Protein AF-0000000086466021 (afdb_homodimer)

Organism: Nannospalax galili (NCBI:txid1026970)

InterPro domains:
  IPR001060 FCH domain [PF00611] (12-85)
  IPR001060 FCH domain [SM00055] (1-93)
  IPR027267 AH/BAR domain superfamily [G3DSA:1.20.1270.60] (1-94)
  IPR027267 AH/BAR domain superfamily [SSF103657] (1-94)
  IPR031160 F-BAR domain [PS51741] (1-94)

Radius of gyration: 27.29 Å; Cα contacts (8 Å, |Δi|>4): 137; chains: 2; bounding box: 25×100×58 Å

Structure (mmCIF, N/CA/C/O backbone):
data_AF-0000000086466021-model_v1
#
loop_
_entity.id
_entity.type
_entity.pdbx_description
1 polymer 'F-BAR domain-containing protein'
#
loop_
_atom_site.group_PDB
_atom_site.id
_atom_site.type_symbol
_atom_site.label_atom_id
_atom_site.label_alt_id
_atom_site.label_comp_id
_atom_site.label_asym_id
_atom_site.label_entity_id
_atom_site.label_seq_id
_atom_site.pdbx_PDB_ins_code
_atom_site.Cartn_x
_atom_site.Cartn_y
_atom_site.Cartn_z
_atom_site.occupancy
_atom_site.B_iso_or_equiv
_atom_site.auth_seq_id
_atom_site.auth_comp_id
_atom_site.auth_asym_id
_atom_site.auth_atom_id
_atom_site.pdbx_PDB_model_num
ATOM 1 N N . MET A 1 1 ? 0.838 -55.344 -12.32 1 45.78 1 MET A N 1
ATOM 2 C CA . MET A 1 1 ? 1.487 -54.469 -13.305 1 45.78 1 MET A CA 1
ATOM 3 C C . MET A 1 1 ? 1.689 -53.062 -12.742 1 45.78 1 MET A C 1
ATOM 5 O O . MET A 1 1 ? 0.72 -52.375 -12.438 1 45.78 1 MET A O 1
ATOM 9 N N . GLY A 1 2 ? 2.611 -52.719 -11.93 1 52.75 2 GLY A N 1
ATOM 10 C CA . GLY A 1 2 ? 2.738 -51.719 -10.891 1 52.75 2 GLY A CA 1
ATOM 11 C C . GLY A 1 2 ? 2.748 -50.281 -11.422 1 52.75 2 GLY A C 1
ATOM 12 O O . GLY A 1 2 ? 2.887 -50.094 -12.625 1 52.75 2 GLY A O 1
ATOM 13 N N . PHE A 1 3 ? 2.297 -49.344 -10.641 1 58.34 3 PHE A N 1
ATOM 14 C CA . PHE A 1 3 ? 2.275 -47.906 -10.805 1 58.34 3 PHE A CA 1
ATOM 15 C C . PHE A 1 3 ? 3.455 -47.438 -11.648 1 58.34 3 PHE A C 1
ATOM 17 O O . PHE A 1 3 ? 3.312 -46.531 -12.477 1 58.34 3 PHE A O 1
ATOM 24 N N . SER A 1 4 ? 4.508 -48.188 -11.438 1 64.75 4 SER A N 1
ATOM 25 C CA . SER A 1 4 ? 5.746 -47.812 -12.125 1 64.75 4 SER A CA 1
ATOM 26 C C . SER A 1 4 ? 5.652 -48.094 -13.617 1 64.75 4 SER A C 1
ATOM 28 O O . SER A 1 4 ? 6.219 -47.375 -14.438 1 64.75 4 SER A O 1
ATOM 30 N N . SER A 1 5 ? 4.922 -49.062 -13.859 1 66.62 5 SER A N 1
ATOM 31 C CA . SER A 1 5 ? 4.84 -49.438 -15.266 1 66.62 5 SER A CA 1
ATOM 32 C C . SER A 1 5 ? 4.031 -48.438 -16.062 1 66.62 5 SER A C 1
ATOM 34 O O . SER A 1 5 ? 4.375 -48.094 -17.203 1 66.62 5 SER A O 1
ATOM 36 N N . GLU A 1 6 ? 3.027 -48 -15.5 1 65.06 6 GLU A N 1
ATOM 37 C CA . GLU A 1 6 ? 2.174 -47.031 -16.172 1 65.06 6 GLU A CA 1
ATOM 38 C C . GLU A 1 6 ? 2.9 -45.688 -16.375 1 65.06 6 GLU A C 1
ATOM 40 O O . GLU A 1 6 ? 2.719 -45.031 -17.406 1 65.06 6 GLU A O 1
ATOM 45 N N . LEU A 1 7 ? 3.803 -45.438 -15.375 1 64.81 7 LEU A N 1
ATOM 46 C CA . LEU A 1 7 ? 4.582 -44.188 -15.469 1 64.81 7 LEU A CA 1
ATOM 47 C C . LEU A 1 7 ? 5.719 -44.344 -16.469 1 64.81 7 LEU A C 1
ATOM 49 O O . LEU A 1 7 ? 6.168 -43.344 -17.062 1 64.81 7 LEU A O 1
ATOM 53 N N . CYS A 1 8 ? 6 -45.562 -16.625 1 71.12 8 CYS A N 1
ATOM 54 C CA . CYS A 1 8 ? 7.09 -45.844 -17.547 1 71.12 8 CYS A CA 1
ATOM 55 C C . CYS A 1 8 ? 6.57 -46.031 -18.969 1 71.12 8 CYS A C 1
ATOM 57 O O . CYS A 1 8 ? 7.352 -46.125 -19.906 1 71.12 8 CYS A O 1
ATOM 59 N N . SER A 1 9 ? 5.242 -46.125 -18.953 1 75.75 9 SER A N 1
ATOM 60 C CA . SER A 1 9 ? 4.641 -46.219 -20.281 1 75.75 9 SER A CA 1
ATOM 61 C C . SER A 1 9 ? 4.715 -44.875 -21.016 1 75.75 9 SER A C 1
ATOM 63 O O . SER A 1 9 ? 4.836 -43.844 -20.406 1 75.75 9 SER A O 1
ATOM 65 N N . PRO A 1 10 ? 4.758 -44.969 -22.391 1 78.94 10 PRO A N 1
ATOM 66 C CA . PRO A 1 10 ? 4.754 -43.75 -23.188 1 78.94 10 PRO A CA 1
ATOM 67 C C . PRO A 1 10 ? 3.65 -42.781 -22.781 1 78.94 10 PRO A C 1
ATOM 69 O O . PRO A 1 10 ? 3.857 -41.562 -22.781 1 78.94 10 PRO A O 1
ATOM 72 N N . ARG A 1 11 ? 2.572 -43.375 -22.375 1 75.62 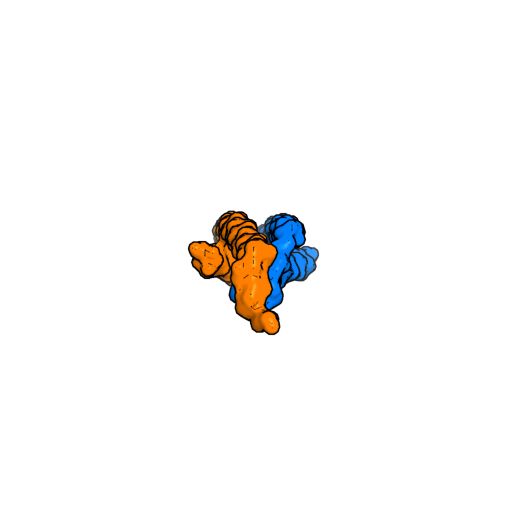11 ARG A N 1
ATOM 73 C CA . ARG A 1 11 ? 1.474 -42.531 -21.938 1 75.62 11 ARG A CA 1
ATOM 74 C C . ARG A 1 11 ? 1.802 -41.844 -20.609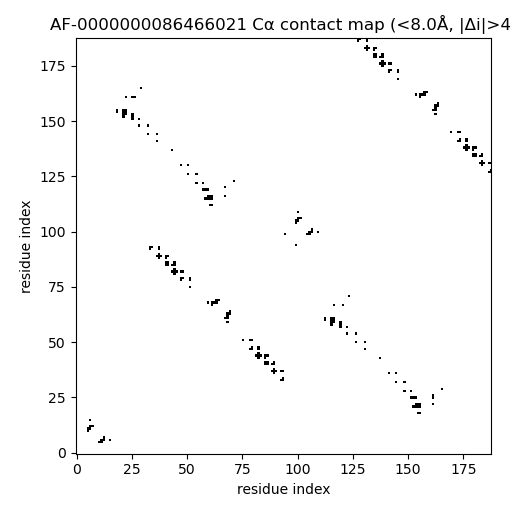 1 75.62 11 ARG A C 1
ATOM 76 O O . ARG A 1 11 ? 1.497 -40.688 -20.406 1 75.62 11 ARG A O 1
ATOM 83 N N . GLY A 1 12 ? 2.422 -42.594 -19.75 1 78.31 12 GLY A N 1
ATOM 84 C CA . GLY A 1 12 ? 2.855 -42.094 -18.469 1 78.31 12 GLY A CA 1
ATOM 85 C C . GLY A 1 12 ? 3.914 -41 -18.578 1 78.31 12 GLY A C 1
ATOM 86 O O . GLY A 1 12 ? 3.838 -40 -17.891 1 78.31 12 GLY A O 1
ATOM 87 N N . HIS A 1 13 ? 4.848 -41.344 -19.5 1 82.81 13 HIS A N 1
ATOM 88 C CA . HIS A 1 13 ? 5.883 -40.344 -19.781 1 82.81 13 HIS A CA 1
ATOM 89 C C . HIS A 1 13 ? 5.281 -39.062 -20.297 1 82.81 13 HIS A C 1
ATOM 91 O O . HIS A 1 13 ? 5.691 -37.969 -19.891 1 82.81 13 HIS A O 1
ATOM 97 N N . GLY A 1 14 ? 4.332 -39.188 -21.125 1 83.69 14 GLY A N 1
ATOM 98 C CA . GLY A 1 14 ? 3.648 -38.031 -21.656 1 83.69 14 GLY A CA 1
ATOM 99 C C . GLY A 1 14 ? 2.916 -37.219 -20.594 1 83.69 14 GLY A C 1
ATOM 100 O O . GLY A 1 14 ? 2.963 -36 -20.578 1 83.69 14 GLY A O 1
ATOM 101 N N . ALA A 1 15 ? 2.312 -38 -19.812 1 82.81 15 ALA A N 1
ATOM 102 C CA . ALA A 1 15 ? 1.566 -37.375 -18.734 1 82.81 15 ALA A CA 1
ATOM 103 C C . ALA A 1 15 ? 2.498 -36.594 -17.797 1 82.81 15 ALA A C 1
ATOM 105 O O . ALA A 1 15 ? 2.174 -35.469 -17.375 1 82.81 15 ALA A O 1
ATOM 106 N N . VAL A 1 16 ? 3.641 -37.156 -17.406 1 82.5 16 VAL A N 1
ATOM 107 C CA . VAL A 1 16 ? 4.629 -36.5 -16.547 1 82.5 16 VAL A CA 1
ATOM 108 C C . VAL A 1 16 ? 5.199 -35.281 -17.234 1 82.5 16 VAL A C 1
ATOM 110 O O . VAL A 1 16 ? 5.387 -34.219 -16.594 1 82.5 16 VAL A O 1
ATOM 113 N N . GLN A 1 17 ? 5.395 -35.406 -18.5 1 85.75 17 GLN A N 1
ATOM 114 C CA . GLN A 1 17 ? 5.918 -34.281 -19.281 1 85.75 17 GLN A CA 1
ATOM 115 C C . GLN A 1 17 ? 4.926 -33.125 -19.297 1 85.75 17 GLN A C 1
ATOM 117 O O . GLN A 1 17 ? 5.324 -31.953 -19.172 1 85.75 17 GLN A O 1
ATOM 122 N N . GLN A 1 18 ? 3.689 -33.406 -19.469 1 83.5 18 GLN A N 1
ATOM 123 C CA . GLN A 1 18 ? 2.648 -32.406 -19.484 1 83.5 18 GLN A CA 1
ATOM 124 C C . GLN A 1 18 ? 2.559 -31.688 -18.125 1 83.5 18 GLN A C 1
ATOM 126 O O . GLN A 1 18 ? 2.363 -30.469 -18.078 1 83.5 18 GLN A O 1
ATOM 131 N N . MET A 1 19 ? 2.781 -32.406 -17.094 1 79.19 19 MET A N 1
ATOM 132 C CA . MET A 1 19 ? 2.775 -31.859 -15.75 1 79.19 19 MET A CA 1
ATOM 133 C C . MET A 1 19 ? 3.955 -30.906 -15.547 1 79.19 19 MET A C 1
ATOM 135 O O . MET A 1 19 ? 3.799 -29.828 -14.977 1 79.19 19 MET A O 1
ATOM 139 N N . GLN A 1 20 ? 5.016 -31.359 -16 1 83.44 20 GLN A N 1
ATOM 140 C CA . GLN A 1 20 ? 6.219 -30.531 -15.875 1 83.44 20 GLN A CA 1
ATOM 141 C C . GLN A 1 20 ? 6.09 -29.234 -16.672 1 83.44 20 GLN A C 1
ATOM 143 O O . GLN A 1 20 ? 6.504 -28.172 -16.188 1 83.44 20 GLN A O 1
ATOM 148 N N . GLU A 1 21 ? 5.504 -29.344 -17.812 1 83.94 21 GLU A N 1
ATOM 149 C CA . GLU A 1 21 ? 5.309 -28.172 -18.672 1 83.94 21 GLU A CA 1
ATOM 150 C C . GLU A 1 21 ? 4.34 -27.172 -18.031 1 83.94 21 GLU A C 1
ATOM 152 O O . GLU A 1 21 ? 4.559 -25.969 -18.094 1 83.94 21 GLU A O 1
ATOM 157 N N . ALA A 1 22 ? 3.357 -27.719 -17.531 1 81.25 22 ALA A N 1
ATOM 158 C CA . ALA A 1 22 ? 2.375 -26.875 -16.859 1 81.25 22 ALA A CA 1
ATOM 159 C C . ALA A 1 22 ? 3.006 -26.141 -15.68 1 81.25 22 ALA A C 1
ATOM 161 O O . ALA A 1 22 ? 2.719 -24.969 -15.445 1 81.25 22 ALA A O 1
ATOM 162 N N . GLU A 1 23 ? 3.885 -26.766 -14.922 1 83.88 23 GLU A N 1
ATOM 163 C CA . GLU A 1 23 ? 4.582 -26.172 -13.789 1 83.88 23 GLU A CA 1
ATOM 164 C C . GLU A 1 23 ? 5.516 -25.047 -14.242 1 83.88 23 GLU A C 1
ATOM 166 O O . GLU A 1 23 ? 5.586 -24 -13.602 1 83.88 23 GLU A O 1
ATOM 171 N N . LEU A 1 24 ? 6.129 -25.312 -15.32 1 84.44 24 LEU A N 1
ATOM 172 C CA . LEU A 1 24 ? 7.027 -24.312 -15.867 1 84.44 24 LEU A CA 1
ATOM 173 C C . LEU A 1 24 ? 6.25 -23.078 -16.328 1 84.44 24 LEU A C 1
ATOM 175 O O . LEU A 1 24 ? 6.691 -21.953 -16.125 1 84.44 24 LEU A O 1
ATOM 179 N N . ARG A 1 25 ? 5.137 -23.375 -16.969 1 85 25 ARG A N 1
ATOM 180 C CA . ARG A 1 25 ? 4.301 -22.266 -17.406 1 85 25 ARG A CA 1
ATOM 181 C C . ARG A 1 25 ? 3.838 -21.422 -16.219 1 85 25 ARG A C 1
ATOM 183 O O . ARG A 1 25 ? 3.828 -20.203 -16.281 1 85 25 ARG A O 1
ATOM 190 N N . LEU A 1 26 ? 3.488 -22.016 -15.125 1 83.5 26 LEU A N 1
ATOM 191 C CA . LEU A 1 26 ? 3.072 -21.312 -13.906 1 83.5 26 LEU A CA 1
ATOM 192 C C . LEU A 1 26 ? 4.215 -20.484 -13.336 1 83.5 26 LEU A C 1
ATOM 194 O O . LEU A 1 26 ? 4.012 -19.328 -12.961 1 83.5 26 LEU A O 1
ATOM 198 N N . LEU A 1 27 ? 5.387 -21.078 -13.32 1 86.62 27 LEU A N 1
ATOM 199 C CA . LEU A 1 27 ? 6.547 -20.406 -12.758 1 86.62 27 LEU A CA 1
ATOM 200 C C . LEU A 1 27 ? 6.891 -19.156 -13.578 1 86.62 27 LEU A C 1
ATOM 202 O O . LEU A 1 27 ? 7.227 -18.109 -13.008 1 86.62 2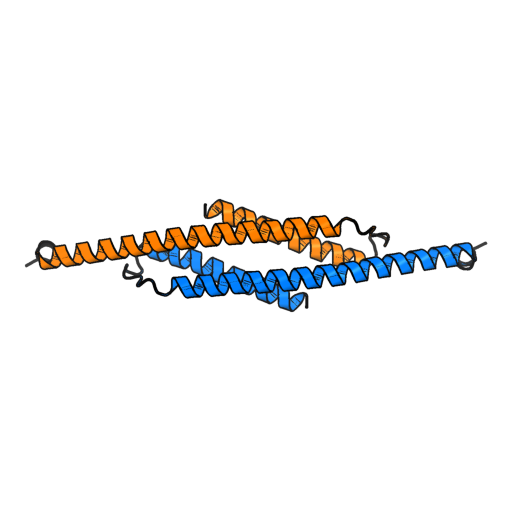7 LEU A O 1
ATOM 206 N N . GLU A 1 28 ? 6.73 -19.281 -14.805 1 89.12 28 GLU A N 1
ATOM 207 C CA . GLU A 1 28 ? 7.004 -18.141 -15.672 1 89.12 28 GLU A CA 1
ATOM 208 C C . GLU A 1 28 ? 5.98 -17.031 -15.453 1 89.12 28 GLU A C 1
ATOM 210 O O . GLU A 1 28 ? 6.336 -15.852 -15.422 1 89.12 28 GLU A O 1
ATOM 215 N N . GLY A 1 29 ? 4.777 -17.469 -15.445 1 88.38 29 GLY A N 1
ATOM 216 C CA . GLY A 1 29 ? 3.736 -16.5 -15.133 1 88.38 29 GLY A CA 1
ATOM 217 C C . GLY A 1 29 ? 3.93 -15.82 -13.789 1 88.38 29 GLY A C 1
ATOM 218 O O . GLY A 1 29 ? 3.742 -14.609 -13.664 1 88.38 29 GLY A O 1
ATOM 219 N N . MET A 1 30 ? 4.312 -16.547 -12.812 1 89 30 MET A N 1
ATOM 220 C CA . MET A 1 30 ? 4.582 -16.031 -11.477 1 89 30 MET A CA 1
ATOM 221 C C . MET A 1 30 ? 5.711 -15 -11.508 1 89 30 MET A C 1
ATOM 223 O O . MET A 1 30 ? 5.629 -13.953 -10.859 1 89 30 MET A O 1
ATOM 227 N N . ARG A 1 31 ? 6.707 -15.367 -12.25 1 90.44 31 ARG A N 1
ATOM 228 C CA . ARG A 1 31 ? 7.844 -14.461 -12.344 1 90.44 31 ARG A CA 1
ATOM 229 C C . ARG A 1 31 ? 7.426 -13.117 -12.93 1 90.44 31 ARG A C 1
ATOM 231 O O . ARG A 1 31 ? 7.809 -12.062 -12.414 1 90.44 31 ARG A O 1
ATOM 238 N N . LYS A 1 32 ? 6.68 -13.133 -13.977 1 92.06 32 LYS A N 1
ATOM 239 C CA . LYS A 1 32 ? 6.195 -11.906 -14.609 1 92.06 32 LYS A CA 1
ATOM 240 C C . LYS A 1 32 ? 5.316 -11.102 -13.648 1 92.06 32 LYS A C 1
ATOM 242 O O . LYS A 1 32 ? 5.457 -9.883 -13.555 1 92.06 32 LYS A O 1
ATOM 247 N N . TRP A 1 33 ? 4.5 -11.797 -13.062 1 93.12 33 TRP A N 1
ATOM 248 C CA . TRP A 1 33 ? 3.574 -11.188 -12.109 1 93.12 33 TRP A CA 1
ATOM 249 C C . TRP A 1 33 ? 4.332 -10.508 -10.969 1 93.12 33 TRP A C 1
ATOM 251 O O . TRP A 1 33 ? 4.023 -9.375 -10.602 1 93.12 33 TRP A O 1
ATOM 261 N N . MET A 1 34 ? 5.309 -11.164 -10.453 1 92.38 34 MET A N 1
ATOM 262 C CA . MET A 1 34 ? 6.098 -10.633 -9.344 1 92.38 34 MET A CA 1
ATOM 263 C C . MET A 1 34 ? 6.871 -9.391 -9.773 1 92.38 34 MET A C 1
ATOM 265 O O . MET A 1 34 ? 6.953 -8.422 -9.016 1 92.38 34 MET A O 1
ATOM 269 N N . THR A 1 35 ? 7.375 -9.523 -10.961 1 94.31 35 THR A N 1
ATOM 270 C CA . THR A 1 35 ? 8.109 -8.375 -11.461 1 94.31 35 THR A CA 1
ATOM 271 C C . THR A 1 35 ? 7.203 -7.148 -11.555 1 94.31 35 THR A C 1
ATOM 273 O O . THR A 1 35 ? 7.59 -6.055 -11.141 1 94.31 35 THR A O 1
ATOM 276 N N . GLN A 1 36 ? 6.031 -7.348 -12.062 1 94.25 36 GLN A N 1
ATOM 277 C CA . GLN A 1 36 ? 5.066 -6.262 -12.188 1 94.25 36 GLN A CA 1
ATOM 278 C C . GLN A 1 36 ? 4.648 -5.738 -10.812 1 94.25 36 GLN A C 1
ATOM 280 O O . GLN A 1 36 ? 4.52 -4.531 -10.617 1 94.25 36 GLN A O 1
ATOM 285 N N . ARG A 1 37 ? 4.473 -6.637 -9.953 1 94.38 37 ARG A N 1
ATOM 286 C CA . ARG A 1 37 ? 4.086 -6.273 -8.594 1 94.38 37 ARG A CA 1
ATOM 287 C C . ARG A 1 37 ? 5.184 -5.457 -7.91 1 94.38 37 ARG A C 1
ATOM 289 O O . ARG A 1 37 ? 4.902 -4.43 -7.289 1 94.38 37 ARG A O 1
ATOM 296 N N . VAL A 1 38 ? 6.434 -5.887 -8.07 1 95.19 38 VAL A N 1
ATOM 297 C CA . VAL A 1 38 ? 7.57 -5.195 -7.473 1 95.19 38 VAL A CA 1
ATOM 298 C C . VAL A 1 38 ? 7.684 -3.787 -8.055 1 95.19 38 VAL A C 1
ATOM 300 O O . VAL A 1 38 ? 7.883 -2.818 -7.32 1 95.19 38 VAL A O 1
ATOM 303 N N . LYS A 1 39 ? 7.516 -3.729 -9.281 1 95.81 39 LYS A N 1
ATOM 304 C CA . LYS A 1 39 ? 7.578 -2.432 -9.953 1 95.81 39 LYS A CA 1
ATOM 305 C C . LYS A 1 39 ? 6.488 -1.496 -9.438 1 95.81 39 LYS A C 1
ATOM 307 O O . LYS A 1 39 ? 6.758 -0.338 -9.109 1 95.81 39 LYS A O 1
ATOM 312 N N . SER A 1 40 ? 5.289 -1.962 -9.398 1 95.81 40 SER A N 1
ATOM 313 C CA . SER A 1 40 ? 4.148 -1.18 -8.93 1 95.81 40 SER A CA 1
ATOM 314 C C . SER A 1 40 ? 4.344 -0.728 -7.484 1 95.81 40 SER A C 1
ATOM 316 O O . SER A 1 40 ? 4.062 0.424 -7.145 1 95.81 40 SER A O 1
ATOM 318 N N . ASP A 1 41 ? 4.824 -1.572 -6.617 1 95.56 41 ASP A N 1
ATOM 319 C CA . ASP A 1 41 ? 5.105 -1.243 -5.223 1 95.56 41 ASP A CA 1
ATOM 320 C C . ASP A 1 41 ? 6.141 -0.124 -5.121 1 95.56 41 ASP A C 1
ATOM 322 O O . ASP A 1 41 ? 5.973 0.809 -4.332 1 95.56 41 ASP A O 1
ATOM 326 N N . ARG A 1 42 ? 7.148 -0.238 -5.91 1 94.81 42 ARG A N 1
ATOM 327 C CA . ARG A 1 42 ? 8.211 0.763 -5.883 1 94.81 42 ARG A CA 1
ATOM 328 C C . ARG A 1 42 ? 7.699 2.119 -6.355 1 94.81 42 ARG A C 1
ATOM 330 O O . ARG A 1 42 ? 8.016 3.15 -5.762 1 94.81 42 ARG A O 1
ATOM 337 N N . GLU A 1 43 ? 6.984 2.107 -7.41 1 95.62 43 GLU A N 1
ATOM 338 C CA . GLU A 1 43 ? 6.422 3.344 -7.941 1 95.62 43 GLU A CA 1
ATOM 339 C C . GLU A 1 43 ? 5.496 4.008 -6.926 1 95.62 43 GLU A C 1
ATOM 341 O O . GLU A 1 43 ? 5.582 5.219 -6.699 1 95.62 43 GLU A O 1
ATOM 346 N N . TYR A 1 44 ? 4.668 3.227 -6.387 1 97.06 44 TYR A N 1
ATOM 347 C CA . TYR A 1 44 ? 3.738 3.781 -5.41 1 97.06 44 TYR A CA 1
ATOM 348 C C . TYR A 1 44 ? 4.477 4.258 -4.164 1 97.06 44 TYR A C 1
ATOM 350 O O . TYR A 1 44 ? 4.164 5.316 -3.613 1 97.06 44 TYR A O 1
ATOM 358 N N . ALA A 1 45 ? 5.457 3.494 -3.672 1 95.44 45 ALA A N 1
ATOM 359 C CA . ALA A 1 45 ? 6.27 3.936 -2.541 1 95.44 45 ALA A CA 1
ATOM 360 C C . ALA A 1 45 ? 6.938 5.277 -2.836 1 95.44 45 ALA A C 1
ATOM 362 O O . ALA A 1 45 ? 7.012 6.145 -1.964 1 95.44 45 ALA A O 1
ATOM 363 N N . GLY A 1 46 ? 7.406 5.367 -4.078 1 95.81 46 GLY A N 1
ATOM 364 C CA . GLY A 1 46 ? 7.98 6.633 -4.504 1 95.81 46 GLY A CA 1
ATOM 365 C C . GLY A 1 46 ? 6.996 7.785 -4.441 1 95.81 46 GLY A C 1
ATOM 366 O O . GLY A 1 46 ? 7.344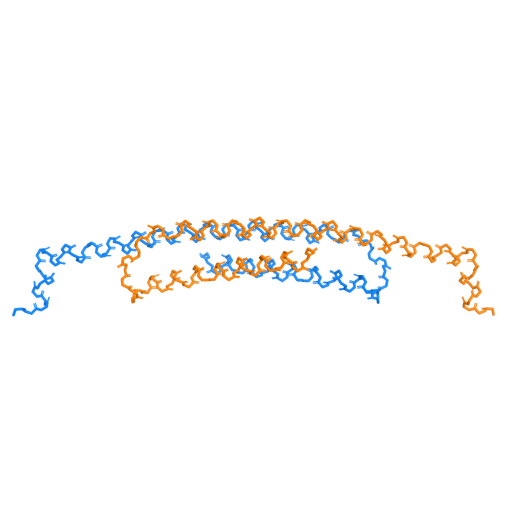 8.883 -4 1 95.81 46 GLY A O 1
ATOM 367 N N . LEU A 1 47 ? 5.812 7.547 -4.914 1 95.94 47 LEU A N 1
ATOM 368 C CA . LEU A 1 47 ? 4.758 8.547 -4.855 1 95.94 47 LEU A CA 1
ATOM 369 C C . LEU A 1 47 ? 4.5 8.984 -3.416 1 95.94 47 LEU A C 1
ATOM 371 O O . LEU A 1 47 ? 4.426 10.18 -3.127 1 95.94 47 LEU A O 1
ATOM 375 N N . LEU A 1 48 ? 4.379 8.039 -2.469 1 95.69 48 LEU A N 1
ATOM 376 C CA . LEU A 1 48 ? 4.145 8.328 -1.059 1 95.69 48 LEU A CA 1
ATOM 377 C C . LEU A 1 48 ? 5.297 9.141 -0.476 1 95.69 48 LEU A C 1
ATOM 379 O O . LEU A 1 48 ? 5.074 10.086 0.29 1 95.69 48 LEU A O 1
ATOM 383 N N . HIS A 1 49 ? 6.461 8.773 -0.902 1 93.62 49 HIS A N 1
ATOM 384 C CA . HIS A 1 49 ? 7.641 9.492 -0.444 1 93.62 49 HIS A CA 1
ATOM 385 C C . HIS A 1 49 ? 7.602 10.953 -0.891 1 93.62 49 HIS A C 1
ATOM 387 O O . HIS A 1 49 ? 7.875 11.852 -0.098 1 93.62 49 HIS A O 1
ATOM 393 N N . HIS A 1 50 ? 7.27 11.164 -2.102 1 93.62 50 HIS A N 1
ATOM 394 C CA . HIS A 1 50 ? 7.141 12.508 -2.635 1 93.62 50 HIS A CA 1
ATOM 395 C C . HIS A 1 50 ? 6.066 13.297 -1.89 1 93.62 50 HIS A C 1
ATOM 397 O O . HIS A 1 50 ? 6.258 14.469 -1.572 1 93.62 50 HIS A O 1
ATOM 403 N N . MET A 1 51 ? 4.93 12.688 -1.636 1 93.12 51 MET A N 1
ATOM 404 C CA . MET A 1 51 ? 3.84 13.328 -0.898 1 93.12 51 MET A CA 1
ATOM 405 C C . MET A 1 51 ? 4.301 13.758 0.489 1 93.12 51 MET A C 1
ATOM 407 O O . MET A 1 51 ? 3.951 14.844 0.954 1 93.12 51 MET A O 1
ATOM 411 N N . LEU A 1 52 ? 5.059 12.914 1.113 1 92.88 52 LEU A N 1
ATOM 412 C CA . LEU A 1 52 ? 5.559 13.211 2.449 1 92.88 52 LEU A CA 1
ATOM 413 C C . LEU A 1 52 ? 6.516 14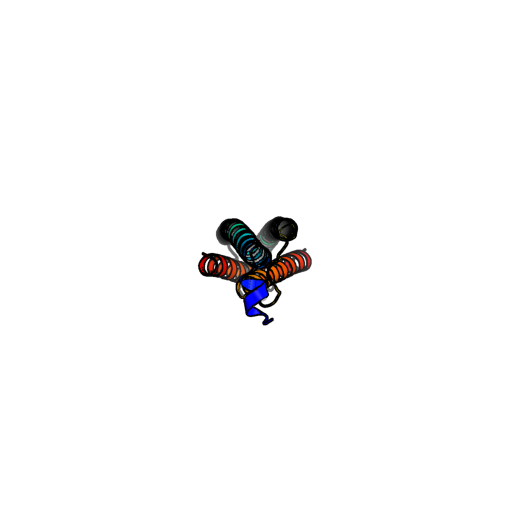.398 2.42 1 92.88 52 LEU A C 1
ATOM 415 O O . LEU A 1 52 ? 6.523 15.219 3.34 1 92.88 52 LEU A O 1
ATOM 419 N N . GLN A 1 53 ? 7.191 14.531 1.338 1 90.69 53 GLN A N 1
ATOM 420 C CA . GLN A 1 53 ? 8.117 15.648 1.184 1 90.69 53 GLN A CA 1
ATOM 421 C C . GLN A 1 53 ? 7.375 16.953 0.961 1 90.69 53 GLN A C 1
ATOM 423 O O . GLN A 1 53 ? 7.793 18 1.455 1 90.69 53 GLN A O 1
ATOM 428 N N . ASP A 1 54 ? 6.359 16.859 0.319 1 83.69 54 ASP A N 1
ATOM 429 C CA . ASP A 1 54 ? 5.543 18.031 0.013 1 83.69 54 ASP A CA 1
ATOM 430 C C . ASP A 1 54 ? 4.809 18.531 1.256 1 83.69 54 ASP A C 1
ATOM 432 O O . ASP A 1 54 ? 4.418 19.703 1.329 1 83.69 54 ASP A O 1
ATOM 436 N N . SER A 1 55 ? 4.559 17.688 2.279 1 80.81 55 SER A N 1
ATOM 437 C CA . SER A 1 55 ? 3.83 18.016 3.498 1 80.81 55 SER A CA 1
ATOM 438 C C . SER A 1 55 ? 4.672 18.891 4.426 1 80.81 55 SER A C 1
ATOM 440 O O . SER A 1 55 ? 4.137 19.562 5.301 1 80.81 55 SER A O 1
ATOM 442 N N . GLY A 1 56 ? 6.02 18.891 4.406 1 70.44 56 GLY A N 1
ATOM 443 C CA . GLY A 1 56 ? 6.93 19.547 5.332 1 70.44 56 GLY A CA 1
ATOM 444 C C . GLY A 1 56 ? 6.961 21.062 5.156 1 70.44 56 GLY A C 1
ATOM 445 O O . GLY A 1 56 ? 7.469 21.781 6.02 1 70.44 56 GLY A O 1
ATOM 446 N N . GLY A 1 57 ? 6.625 21.594 4.066 1 66 57 GLY A N 1
ATOM 447 C CA . GLY A 1 57 ? 6.723 23.031 3.887 1 66 57 GLY A CA 1
ATOM 448 C C . GLY A 1 57 ? 5.648 23.797 4.633 1 66 57 GLY A C 1
ATOM 449 O O . GLY A 1 57 ? 5.688 25.031 4.691 1 66 57 GLY A O 1
ATOM 450 N N . GLN A 1 58 ? 4.707 23.125 5.156 1 58.97 58 GLN A N 1
ATOM 451 C CA . GLN A 1 58 ? 3.654 23.875 5.84 1 58.97 58 GLN A CA 1
ATOM 452 C C . GLN A 1 58 ? 4.012 24.109 7.309 1 58.97 58 GLN A C 1
ATOM 454 O O . GLN A 1 58 ? 4.516 23.203 7.98 1 58.97 58 GLN A O 1
ATOM 459 N N . SER A 1 59 ? 4.5 25.328 7.688 1 57.53 59 SER A N 1
ATOM 460 C CA . SER A 1 59 ? 4.809 25.797 9.031 1 57.53 59 SER A CA 1
ATOM 461 C C . SER A 1 59 ? 3.689 25.438 10.008 1 57.53 59 SER A C 1
ATOM 463 O O . SER A 1 59 ? 2.541 25.844 9.82 1 57.53 59 SER A O 1
ATOM 465 N N . TRP A 1 60 ? 3.762 24.344 10.648 1 59.59 60 TRP A N 1
ATOM 466 C CA . TRP A 1 60 ? 2.783 23.922 11.648 1 59.59 60 TRP A CA 1
ATOM 467 C C . TRP A 1 60 ? 2.852 24.797 12.883 1 59.59 60 TRP A C 1
ATOM 469 O O . TRP A 1 60 ? 3.844 24.781 13.617 1 59.59 60 TRP A O 1
ATOM 479 N N . SER A 1 61 ? 2.75 25.969 12.586 1 59.06 61 SER A N 1
ATOM 480 C CA . SER A 1 61 ? 2.834 26.906 13.711 1 59.06 61 SER A CA 1
ATOM 481 C C . SER A 1 61 ? 1.948 26.453 14.867 1 59.06 61 SER A C 1
ATOM 483 O O . SER A 1 61 ? 1.87 27.141 15.891 1 59.06 61 SER A O 1
ATOM 485 N N . SER A 1 62 ? 0.908 25.656 14.516 1 59.75 62 SER A N 1
ATOM 486 C CA . SER A 1 62 ? 0.065 25.484 15.695 1 59.75 62 SER A CA 1
ATOM 487 C C . SER A 1 62 ? 0.751 24.609 16.75 1 59.75 62 SER A C 1
ATOM 489 O O . SER A 1 62 ? 1.595 23.781 16.406 1 59.75 62 SER A O 1
ATOM 491 N N . GLY A 1 63 ? 0.883 25.125 17.859 1 59.62 63 GLY A N 1
ATOM 492 C CA . GLY A 1 63 ? 1.449 24.422 19 1 59.62 63 GLY A CA 1
ATOM 493 C C . GLY A 1 63 ? 1.173 22.938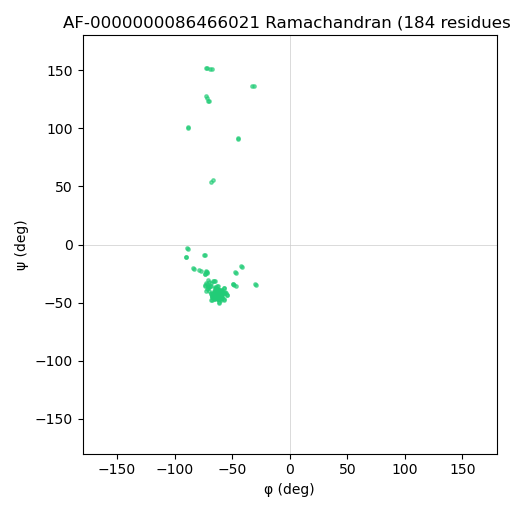 18.984 1 59.62 63 GLY A C 1
ATOM 494 O O . GLY A 1 63 ? 0.214 22.484 18.359 1 59.62 63 GLY A O 1
ATOM 495 N N . PRO A 1 64 ? 2.197 22.188 19.297 1 61.94 64 PRO A N 1
ATOM 496 C CA . PRO A 1 64 ? 2.115 20.734 19.328 1 61.94 64 PRO A CA 1
ATOM 497 C C . PRO A 1 64 ? 0.82 20.219 19.969 1 61.94 64 PRO A C 1
ATOM 499 O O . PRO A 1 64 ? 0.379 19.109 19.672 1 61.94 64 PRO A O 1
ATOM 502 N N . ASP A 1 65 ? 0.267 21.141 20.672 1 69.06 65 ASP A N 1
ATOM 503 C CA . ASP A 1 65 ? -0.899 20.688 21.438 1 69.06 65 ASP A CA 1
ATOM 504 C C . ASP A 1 65 ? -2.176 20.828 20.609 1 69.06 65 ASP A C 1
ATOM 506 O O . ASP A 1 65 ? -3.254 20.422 21.047 1 69.06 65 ASP A O 1
ATOM 510 N N . SER A 1 66 ? -2.025 21.344 19.469 1 78.19 66 SER A N 1
ATOM 511 C CA . SER A 1 66 ? -3.215 21.531 18.641 1 78.19 66 SER A CA 1
ATOM 512 C C . SER A 1 66 ? -3.732 20.203 18.109 1 78.19 66 SER A C 1
ATOM 514 O O . SER A 1 66 ? -2.947 19.344 17.703 1 78.19 66 SER A O 1
ATOM 516 N N . HIS A 1 67 ? -4.984 19.891 18.328 1 82.75 67 HIS A N 1
ATOM 517 C CA . HIS A 1 67 ? -5.625 18.703 17.797 1 82.75 67 HIS A CA 1
ATOM 518 C C . HIS A 1 67 ? -5.328 18.516 16.312 1 82.75 67 HIS A C 1
ATOM 520 O O . HIS A 1 67 ? -5.125 17.391 15.852 1 82.75 67 HIS A O 1
ATOM 526 N N . VAL A 1 68 ? -5.234 19.562 15.602 1 84.31 68 VAL A N 1
ATOM 527 C CA . VAL A 1 68 ? -4.992 19.531 14.164 1 84.31 68 VAL A CA 1
ATOM 528 C C . VAL A 1 68 ? -3.574 19.031 13.883 1 84.31 68 VAL A C 1
ATOM 530 O O . VAL A 1 68 ? -3.365 18.188 13.016 1 84.31 68 VAL A O 1
ATOM 533 N N . SER A 1 69 ? -2.721 19.547 14.703 1 83.31 69 SER A N 1
ATOM 534 C CA . SER A 1 69 ? -1.329 19.141 14.555 1 83.31 69 SER A CA 1
ATOM 535 C C . SER A 1 69 ? -1.156 17.656 14.859 1 83.31 69 SER A C 1
ATOM 537 O O . SER A 1 69 ? -0.392 16.953 14.188 1 83.31 69 SER A O 1
ATOM 539 N N . GLN A 1 70 ? -1.863 17.188 15.797 1 84.5 70 GLN A N 1
ATOM 540 C CA . GLN A 1 70 ? -1.793 15.781 16.172 1 84.5 70 GLN A CA 1
ATOM 541 C C . GLN A 1 70 ? -2.344 14.891 15.062 1 84.5 70 GLN A C 1
ATOM 543 O O . GLN A 1 70 ? -1.75 13.859 14.742 1 84.5 70 GLN A O 1
ATOM 548 N N . SER A 1 71 ? -3.414 15.305 14.578 1 87.06 71 SER A N 1
ATOM 549 C CA . SER A 1 71 ? -4.012 14.539 13.492 1 87.06 71 SER A CA 1
ATOM 550 C C . SER A 1 71 ? -3.098 14.508 12.266 1 87.06 71 SER A C 1
ATOM 552 O O . SER A 1 71 ? -2.973 13.469 11.609 1 87.06 71 SER A O 1
ATOM 554 N N . TRP A 1 72 ? -2.51 15.547 11.992 1 88.12 72 TRP A N 1
ATOM 555 C CA . TRP A 1 72 ? -1.581 15.641 10.867 1 88.12 72 TRP A CA 1
ATOM 556 C C . TRP A 1 72 ? -0.392 14.703 11.07 1 88.12 72 TRP A C 1
ATOM 558 O O . TRP A 1 72 ? 0.004 13.984 10.148 1 88.12 72 TRP A O 1
ATOM 568 N N . ALA A 1 73 ? 0.083 14.758 12.25 1 87.38 73 ALA A N 1
ATOM 569 C CA . ALA A 1 73 ? 1.212 13.898 12.586 1 87.38 73 ALA A CA 1
ATOM 570 C C . ALA A 1 73 ? 0.853 12.422 12.398 1 87.38 73 ALA A C 1
ATOM 572 O O . ALA A 1 73 ? 1.657 11.641 11.883 1 87.38 73 ALA A O 1
ATOM 573 N N . GLU A 1 74 ? -0.317 12.086 12.758 1 89.62 74 GLU A N 1
ATOM 574 C CA . GLU A 1 74 ? -0.78 10.703 12.633 1 89.62 74 GLU A CA 1
ATOM 575 C C . GLU A 1 74 ? -0.903 10.305 11.164 1 89.62 74 GLU A C 1
ATOM 577 O O . GLU A 1 74 ? -0.447 9.227 10.766 1 89.62 74 GLU A O 1
ATOM 582 N N . ILE A 1 75 ? -1.447 11.125 10.43 1 90.06 75 ILE A N 1
ATOM 583 C CA . ILE A 1 75 ? -1.678 10.844 9.016 1 90.06 75 ILE A CA 1
ATOM 584 C C . ILE A 1 75 ? -0.34 10.688 8.297 1 90.06 75 ILE A C 1
ATOM 586 O O . ILE A 1 75 ? -0.151 9.742 7.52 1 90.06 75 ILE A O 1
ATOM 590 N N . THR A 1 76 ? 0.545 11.555 8.547 1 91.62 76 THR A N 1
ATOM 591 C CA . THR A 1 76 ? 1.841 11.492 7.879 1 91.62 76 THR A CA 1
ATOM 592 C C . THR A 1 76 ? 2.637 10.281 8.359 1 91.62 76 THR A C 1
ATOM 594 O O . THR A 1 76 ? 3.344 9.648 7.57 1 91.62 76 THR A O 1
ATOM 597 N N . SER A 1 77 ? 2.486 9.984 9.617 1 93.5 77 SER A N 1
ATOM 598 C CA . SER A 1 77 ? 3.162 8.812 10.156 1 93.5 77 SER A CA 1
ATOM 599 C C . SER A 1 77 ? 2.658 7.531 9.492 1 93.5 77 SER A C 1
ATOM 601 O O . SER A 1 77 ? 3.451 6.652 9.148 1 93.5 77 SER A O 1
ATOM 603 N N . GLN A 1 78 ? 1.379 7.434 9.305 1 91.25 78 GLN A N 1
ATOM 604 C CA . GLN A 1 78 ? 0.78 6.285 8.641 1 91.25 78 GLN A CA 1
ATOM 605 C C . GLN A 1 78 ? 1.258 6.176 7.195 1 91.25 78 GLN A C 1
ATOM 607 O O . GLN A 1 78 ? 1.481 5.07 6.695 1 91.25 78 GLN A O 1
ATOM 612 N N . THR A 1 79 ? 1.364 7.227 6.625 1 93.69 79 THR A N 1
ATOM 613 C CA . THR A 1 79 ? 1.838 7.246 5.246 1 93.69 79 THR A CA 1
ATOM 614 C C . THR A 1 79 ? 3.293 6.793 5.168 1 93.69 79 THR A C 1
ATOM 616 O O . THR A 1 79 ? 3.662 6.023 4.273 1 93.69 79 THR A O 1
ATOM 619 N N . GLU A 1 80 ? 4.062 7.27 6.074 1 93.56 80 GLU A N 1
ATOM 620 C CA . GLU A 1 80 ? 5.461 6.852 6.129 1 93.56 80 GLU A CA 1
ATOM 621 C C . GLU A 1 80 ? 5.578 5.344 6.352 1 93.56 80 GLU A C 1
ATOM 623 O O . GLU A 1 80 ? 6.391 4.68 5.707 1 93.56 80 GLU A O 1
ATOM 628 N N . MET A 1 81 ? 4.789 4.863 7.273 1 93.06 81 MET A N 1
ATOM 629 C CA . MET A 1 81 ? 4.789 3.432 7.562 1 93.06 81 MET A CA 1
ATOM 630 C C . MET A 1 81 ? 4.406 2.627 6.328 1 93.06 81 MET A C 1
ATOM 632 O O . MET A 1 81 ? 5.051 1.627 6.008 1 93.06 81 MET A O 1
ATOM 636 N N . LEU A 1 82 ? 3.432 3.076 5.672 1 93 82 LEU A N 1
ATOM 637 C CA . LEU A 1 82 ? 2.998 2.393 4.457 1 93 82 LEU A CA 1
ATOM 638 C C . LEU A 1 82 ? 4.105 2.393 3.408 1 93 82 LEU A C 1
ATOM 640 O O . LEU A 1 82 ? 4.367 1.368 2.773 1 93 82 LEU A O 1
ATOM 644 N N . SER A 1 83 ? 4.703 3.482 3.184 1 94.38 83 SER A N 1
ATOM 645 C CA . SER A 1 83 ? 5.805 3.592 2.234 1 94.38 83 SER A CA 1
ATOM 646 C C . SER A 1 83 ? 6.914 2.594 2.559 1 94.38 83 SER A C 1
ATOM 648 O O . SER A 1 83 ? 7.434 1.926 1.664 1 94.38 83 SER A O 1
ATOM 650 N N . ARG A 1 84 ? 7.219 2.482 3.785 1 93.44 84 ARG A N 1
ATOM 651 C CA . ARG A 1 84 ? 8.266 1.561 4.223 1 93.44 84 ARG A CA 1
ATOM 652 C C . ARG A 1 84 ? 7.863 0.113 3.961 1 93.44 84 ARG A C 1
ATOM 654 O O . ARG A 1 84 ? 8.672 -0.686 3.488 1 93.44 84 ARG A O 1
ATOM 661 N N . VAL A 1 85 ? 6.703 -0.168 4.324 1 91.25 85 VAL A N 1
ATOM 662 C CA . VAL A 1 85 ? 6.195 -1.523 4.145 1 91.25 85 VAL A CA 1
ATOM 663 C C . VAL A 1 85 ? 6.242 -1.899 2.664 1 91.25 85 VAL A C 1
ATOM 665 O O . VAL A 1 85 ? 6.664 -3.002 2.311 1 91.25 85 VAL A O 1
ATOM 668 N N . LEU A 1 86 ? 5.789 -0.984 1.817 1 93.88 86 LEU A N 1
ATOM 669 C CA . LEU A 1 86 ? 5.781 -1.233 0.38 1 93.88 86 LEU A CA 1
ATOM 670 C C . LEU A 1 86 ? 7.199 -1.422 -0.145 1 93.88 86 LEU A C 1
ATOM 672 O O . LEU A 1 86 ? 7.449 -2.305 -0.97 1 93.88 86 LEU A O 1
ATOM 676 N N . ARG A 1 87 ? 8.164 -0.646 0.312 1 92.31 87 ARG A N 1
ATOM 677 C CA . ARG A 1 87 ? 9.562 -0.771 -0.087 1 92.31 87 ARG A CA 1
ATOM 678 C C . ARG A 1 87 ? 10.141 -2.109 0.358 1 92.31 87 ARG A C 1
ATOM 680 O O . ARG A 1 87 ? 10.812 -2.793 -0.421 1 92.31 87 ARG A O 1
ATOM 687 N N . GLN A 1 88 ? 9.805 -2.434 1.584 1 90.5 88 GLN A N 1
ATOM 688 C CA . GLN A 1 88 ? 10.297 -3.699 2.117 1 90.5 88 GLN A CA 1
ATOM 689 C C . GLN A 1 88 ? 9.727 -4.883 1.34 1 90.5 88 GLN A C 1
ATOM 691 O O . GLN A 1 88 ? 10.438 -5.848 1.058 1 90.5 88 GLN A O 1
ATOM 696 N N . HIS A 1 89 ? 8.492 -4.773 1.036 1 86.69 89 HIS A N 1
ATOM 697 C CA . HIS A 1 89 ? 7.852 -5.832 0.263 1 86.69 89 HIS A CA 1
ATOM 698 C C . HIS A 1 89 ? 8.5 -5.98 -1.11 1 86.69 89 HIS A C 1
ATOM 700 O O . HIS A 1 89 ? 8.742 -7.098 -1.565 1 86.69 89 HIS A O 1
ATOM 706 N N . ALA A 1 90 ? 8.703 -4.891 -1.768 1 89.31 90 ALA A N 1
ATOM 707 C CA . ALA A 1 90 ? 9.359 -4.91 -3.07 1 89.31 90 ALA A CA 1
ATOM 708 C C . ALA A 1 90 ? 10.734 -5.566 -2.98 1 89.31 90 ALA A C 1
ATOM 710 O O . ALA A 1 90 ? 11.133 -6.316 -3.875 1 89.31 90 ALA A O 1
ATOM 711 N N . GLU A 1 91 ? 11.391 -5.289 -1.878 1 88.19 91 GLU A N 1
ATOM 712 C CA . GLU A 1 91 ? 12.711 -5.863 -1.667 1 88.19 91 GLU A CA 1
ATOM 713 C C . GLU A 1 91 ? 12.633 -7.367 -1.409 1 88.19 91 GLU A C 1
ATOM 715 O O . GLU A 1 91 ? 13.477 -8.133 -1.88 1 88.19 91 GLU A O 1
ATOM 720 N N . ASP A 1 92 ? 11.617 -7.828 -0.709 1 85.62 92 ASP A N 1
ATOM 721 C CA . ASP A 1 92 ? 11.445 -9.234 -0.374 1 85.62 92 ASP A CA 1
ATOM 722 C C . ASP A 1 92 ? 11.062 -10.055 -1.606 1 85.62 92 ASP A C 1
ATOM 724 O O . ASP A 1 92 ? 11.406 -11.227 -1.712 1 85.62 92 ASP A O 1
ATOM 728 N N . LEU A 1 93 ? 10.297 -9.477 -2.539 1 82.12 93 LEU A N 1
ATOM 729 C CA . LEU A 1 93 ? 9.828 -10.172 -3.732 1 82.12 93 LEU A CA 1
ATOM 730 C C . LEU A 1 93 ? 10.891 -10.156 -4.824 1 82.12 93 LEU A C 1
ATOM 732 O O . LEU A 1 93 ? 10.812 -10.93 -5.781 1 82.12 93 LEU A O 1
ATOM 736 N N . ASN A 1 94 ? 11.789 -9.242 -4.723 1 74.31 94 ASN A N 1
ATOM 737 C CA . ASN A 1 94 ? 12.867 -9.18 -5.703 1 74.31 94 ASN A CA 1
ATOM 738 C C . ASN A 1 94 ? 13.938 -10.234 -5.426 1 74.31 94 A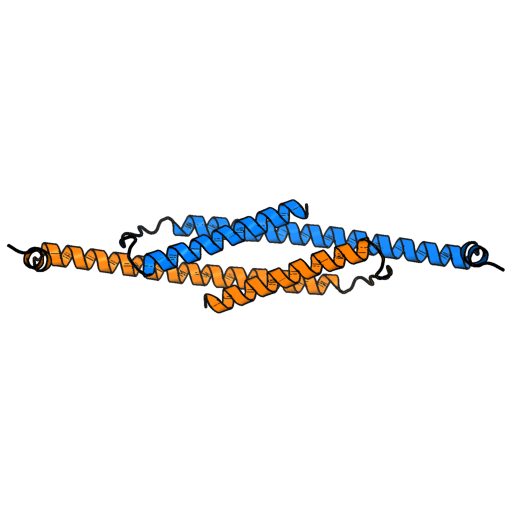SN A C 1
ATOM 740 O O . ASN A 1 94 ? 14.57 -10.734 -6.352 1 74.31 94 ASN A O 1
ATOM 744 N N . MET B 1 1 ? -0.973 43.719 35.656 1 45.72 1 MET B N 1
ATOM 745 C CA . MET B 1 1 ? -1.584 43.969 34.344 1 45.72 1 MET B CA 1
ATOM 746 C C . MET B 1 1 ? -1.826 42.656 33.625 1 45.72 1 MET B C 1
ATOM 748 O O . MET B 1 1 ? -0.88 41.938 33.312 1 45.72 1 MET B O 1
ATOM 752 N N . GLY B 1 2 ? -2.801 41.875 33.812 1 52.03 2 GLY B N 1
ATOM 753 C CA . GLY B 1 2 ? -2.973 40.438 33.688 1 52.03 2 GLY B CA 1
ATOM 754 C C . GLY B 1 2 ? -2.924 39.969 32.25 1 52.03 2 GLY B C 1
ATOM 755 O O . GLY B 1 2 ? -2.998 40.781 31.328 1 52.03 2 GLY B O 1
ATOM 756 N N . PHE B 1 3 ? -2.484 38.75 32.031 1 57.59 3 PHE B N 1
ATOM 757 C CA . PHE B 1 3 ? -2.434 37.969 30.797 1 57.59 3 PHE B CA 1
ATOM 758 C C . PHE B 1 3 ? -3.562 38.375 29.859 1 57.59 3 PHE B C 1
ATOM 760 O O . PHE B 1 3 ? -3.363 38.469 28.641 1 57.59 3 PHE B O 1
ATOM 767 N N . SER B 1 4 ? -4.652 38.688 30.5 1 63.84 4 SER B N 1
ATOM 768 C CA . SER B 1 4 ? -5.844 39.031 29.734 1 63.84 4 SER B CA 1
ATOM 769 C C . SER B 1 4 ? -5.68 40.375 29.047 1 63.84 4 SER B C 1
ATOM 771 O O . SER B 1 4 ? -6.172 40.562 27.922 1 63.84 4 SER B O 1
ATOM 773 N N . SER B 1 5 ? -4.984 41.156 29.688 1 65.56 5 SER B N 1
ATOM 774 C CA . SER B 1 5 ? -4.836 42.469 29.109 1 65.56 5 SER B CA 1
ATOM 775 C C . SER B 1 5 ? -3.957 42.469 27.859 1 65.56 5 SER B C 1
ATOM 777 O O . SER B 1 5 ? -4.219 43.188 26.891 1 65.56 5 SER B O 1
ATOM 779 N N . GLU B 1 6 ? -2.992 41.688 27.906 1 64.25 6 GLU B N 1
ATOM 780 C CA . GLU B 1 6 ? -2.08 41.594 26.781 1 64.25 6 GLU B CA 1
ATOM 781 C C . GLU B 1 6 ? -2.76 40.969 25.578 1 64.25 6 GLU B C 1
ATOM 783 O O . GLU B 1 6 ? -2.506 41.344 24.438 1 64.25 6 GLU B O 1
ATOM 788 N N . LEU B 1 7 ? -3.693 40.031 25.922 1 64 7 LEU B N 1
ATOM 789 C CA . LEU B 1 7 ? -4.438 39.344 24.875 1 64 7 LEU B CA 1
ATOM 790 C C . LEU B 1 7 ? -5.527 40.25 24.312 1 64 7 LEU B C 1
ATOM 792 O O . LEU B 1 7 ? -5.922 40.125 23.156 1 64 7 LEU B O 1
ATOM 796 N N . CYS B 1 8 ? -5.84 41.156 25.156 1 70.69 8 CYS B N 1
ATOM 797 C CA . CYS B 1 8 ? -6.891 42.094 24.75 1 70.69 8 CYS B CA 1
ATOM 798 C C . CYS B 1 8 ? -6.305 43.281 24.047 1 70.69 8 CYS B C 1
ATOM 800 O O . CYS B 1 8 ? -7.043 44.125 23.5 1 70.69 8 CYS B O 1
ATOM 802 N N . SER B 1 9 ? -4.988 43.281 24.188 1 75.06 9 SER B N 1
ATOM 803 C CA . SER B 1 9 ? -4.328 44.375 23.484 1 75.06 9 SER B CA 1
ATOM 804 C C . SER B 1 9 ? -4.336 44.156 21.969 1 75.06 9 SER B C 1
ATOM 806 O O . SER B 1 9 ? -4.461 43 21.516 1 75.06 9 SER B O 1
ATOM 808 N N . PRO B 1 10 ? -4.312 45.281 21.188 1 78 10 PRO B N 1
ATOM 809 C CA . PRO B 1 10 ? -4.246 45.156 19.719 1 78 10 PRO B CA 1
ATOM 810 C C . PRO B 1 10 ? -3.143 44.188 19.266 1 78 10 PRO B C 1
ATOM 812 O O . PRO B 1 10 ? -3.318 43.469 18.297 1 78 10 PRO B O 1
ATOM 815 N N . ARG B 1 11 ? -2.094 44.219 20.047 1 74.94 11 ARG B N 1
ATOM 816 C CA . ARG B 1 11 ? -0.997 43.312 19.688 1 74.94 11 ARG B CA 1
ATOM 817 C C . ARG B 1 11 ? -1.369 41.875 19.969 1 74.94 11 ARG B C 1
ATOM 819 O O . ARG B 1 11 ? -1.045 40.969 19.188 1 74.94 11 ARG B O 1
ATOM 826 N N . GLY B 1 12 ? -2.061 41.688 21.047 1 77.5 12 GLY B N 1
ATOM 827 C CA . GLY B 1 12 ? -2.541 40.375 21.406 1 77.5 12 GLY B CA 1
ATOM 828 C C . GLY B 1 12 ? -3.568 39.812 20.438 1 77.5 12 GLY B C 1
ATOM 829 O O . GLY B 1 12 ? -3.508 38.625 20.062 1 77.5 12 GLY B O 1
ATOM 830 N N . HIS B 1 13 ? -4.465 40.781 20.094 1 82.38 13 HIS B N 1
ATOM 831 C CA . HIS B 1 13 ? -5.461 40.406 19.094 1 82.38 13 HIS B CA 1
ATOM 832 C C . HIS B 1 13 ? -4.801 40 17.781 1 82.38 13 HIS B C 1
ATOM 834 O O . HIS B 1 13 ? -5.211 39 17.172 1 82.38 13 HIS B O 1
ATOM 840 N N . GLY B 1 14 ? -3.816 40.688 17.438 1 83.44 14 GLY B N 1
ATOM 841 C CA . GLY B 1 14 ? -3.076 40.344 16.219 1 83.44 14 GLY B CA 1
ATOM 842 C C . GLY B 1 14 ? -2.385 39 16.297 1 83.44 14 GLY B C 1
ATOM 843 O O . GLY B 1 14 ? -2.406 38.25 15.328 1 83.44 14 GLY B O 1
ATOM 844 N N . ALA B 1 15 ? -1.824 38.844 17.422 1 82.56 15 ALA B N 1
ATOM 845 C CA . ALA B 1 15 ? -1.125 37.594 17.641 1 82.56 15 ALA B CA 1
ATOM 846 C C . ALA B 1 15 ? -2.09 36.406 17.547 1 82.56 15 ALA B C 1
ATOM 848 O O . ALA B 1 15 ? -1.765 35.375 16.953 1 82.56 15 ALA B O 1
ATOM 849 N N . VAL B 1 16 ? -3.273 36.469 18.156 1 82.19 16 VAL B N 1
ATOM 850 C CA . VAL B 1 16 ? -4.293 35.438 18.141 1 82.19 16 VAL B CA 1
ATOM 851 C C . VAL B 1 16 ? -4.797 35.219 16.719 1 82.19 16 VAL B C 1
ATOM 853 O O . VAL B 1 16 ? -4.996 34.062 16.281 1 82.19 16 VAL B O 1
ATOM 856 N N . GLN B 1 17 ? -4.949 36.312 16.031 1 85.5 17 GLN B N 1
ATOM 857 C CA . GLN B 1 17 ? -5.406 36.219 14.648 1 85.5 17 GLN B CA 1
ATOM 858 C C . GLN B 1 17 ? -4.391 35.5 13.773 1 85.5 17 GLN B C 1
ATOM 860 O O . GLN B 1 17 ? -4.766 34.688 12.922 1 85.5 17 GLN B O 1
ATOM 865 N N . GLN B 1 18 ? -3.143 35.781 13.961 1 83.38 18 GLN B N 1
ATOM 866 C CA . GLN B 1 18 ? -2.078 35.125 13.203 1 83.38 18 GLN B CA 1
ATOM 867 C C . GLN B 1 18 ? -2.043 33.625 13.484 1 83.38 18 GLN B C 1
ATOM 869 O O . GLN B 1 18 ? -1.821 32.844 12.578 1 83.38 18 GLN B O 1
ATOM 874 N N . MET B 1 19 ? -2.328 33.281 14.695 1 79.06 19 MET B N 1
ATOM 875 C CA . MET B 1 19 ? -2.379 31.875 15.094 1 79.06 19 MET B CA 1
ATOM 876 C C . MET B 1 19 ? -3.545 31.172 14.422 1 79.06 19 MET B C 1
ATOM 878 O O . MET B 1 19 ? -3.393 30.047 13.93 1 79.06 19 MET B O 1
ATOM 882 N N . GLN B 1 20 ? -4.594 31.828 14.43 1 83.19 20 GLN B N 1
ATOM 883 C CA . GLN B 1 20 ? -5.785 31.25 13.805 1 83.19 20 GLN B CA 1
ATOM 884 C C . GLN B 1 20 ? -5.586 31.078 12.305 1 83.19 20 GLN B C 1
ATOM 886 O O . GLN B 1 20 ? -6 30.062 11.742 1 83.19 20 GLN B O 1
ATOM 891 N N . GLU B 1 21 ? -4.945 32.031 11.695 1 83.88 21 GLU B N 1
ATOM 892 C CA . GLU B 1 21 ? -4.68 31.953 10.258 1 83.88 21 GLU B CA 1
ATOM 893 C C . GLU B 1 21 ? -3.721 30.812 9.922 1 83.88 21 GLU B C 1
ATOM 895 O O . GLU B 1 21 ? -3.904 30.109 8.93 1 83.88 21 GLU B O 1
ATOM 900 N N . ALA B 1 22 ? -2.77 30.719 10.719 1 80.94 22 ALA B N 1
ATOM 901 C CA . ALA B 1 22 ? -1.805 29.641 10.523 1 80.94 22 ALA B CA 1
ATOM 902 C C . ALA B 1 22 ? -2.477 28.281 10.648 1 80.94 22 ALA B C 1
ATOM 904 O O . ALA B 1 22 ? -2.174 27.359 9.875 1 80.94 22 ALA B O 1
ATOM 905 N N . GLU B 1 23 ? -3.406 28.125 11.555 1 83.75 23 GLU B N 1
ATOM 906 C CA . GLU B 1 23 ? -4.148 26.875 11.758 1 83.75 23 GLU B CA 1
ATOM 907 C C . GLU B 1 23 ? -5.027 26.562 10.547 1 83.75 23 GLU B C 1
ATOM 909 O O . GLU B 1 23 ? -5.105 25.422 10.109 1 83.75 23 GLU B O 1
ATOM 914 N N . LEU B 1 24 ? -5.598 27.594 10.062 1 84.38 24 LEU B N 1
ATOM 915 C CA . LEU B 1 24 ? -6.441 27.422 8.883 1 84.38 24 LEU B CA 1
ATOM 916 C C . LEU B 1 24 ? -5.609 27 7.676 1 84.38 24 LEU B C 1
ATOM 918 O O . LEU B 1 24 ? -6.027 26.141 6.895 1 84.38 24 LEU B O 1
ATOM 922 N N . ARG B 1 25 ? -4.48 27.656 7.562 1 85 25 ARG B N 1
ATOM 923 C CA . ARG B 1 25 ? -3.596 27.281 6.465 1 85 25 ARG B CA 1
ATOM 924 C C . ARG B 1 25 ? -3.178 25.812 6.57 1 85 25 ARG B C 1
ATOM 926 O O . ARG B 1 25 ? -3.137 25.109 5.566 1 85 25 ARG B O 1
ATOM 933 N N . LEU B 1 26 ? -2.895 25.312 7.719 1 83.44 26 LEU B N 1
ATOM 934 C CA . LEU B 1 26 ? -2.527 23.922 7.945 1 83.44 26 LEU B CA 1
ATOM 935 C C . LEU B 1 26 ? -3.68 22.984 7.582 1 83.44 26 LEU B C 1
ATOM 937 O O . LEU B 1 26 ? -3.473 21.969 6.918 1 83.44 26 LEU B O 1
ATOM 941 N N . LEU B 1 27 ? -4.867 23.375 8.008 1 86.62 27 LEU B N 1
ATOM 942 C CA . LEU B 1 27 ? -6.039 22.547 7.762 1 86.62 27 LEU B CA 1
ATOM 943 C C . LEU B 1 27 ? -6.309 22.438 6.266 1 86.62 27 LEU B C 1
ATOM 945 O O . LEU B 1 27 ? -6.648 21.359 5.773 1 86.62 27 LEU B O 1
ATOM 949 N N . GLU B 1 28 ? -6.098 23.469 5.609 1 89.06 28 GLU B N 1
ATOM 950 C CA . GLU B 1 28 ? -6.297 23.453 4.164 1 89.06 28 GLU B CA 1
ATOM 951 C C . GLU B 1 28 ? -5.262 22.562 3.471 1 89.06 28 GLU B C 1
ATOM 953 O O . GLU B 1 28 ? -5.59 21.812 2.551 1 89.06 28 GLU B O 1
ATOM 958 N N . GLY B 1 29 ? -4.07 22.797 3.879 1 88.44 29 GLY B N 1
ATOM 959 C CA . GLY B 1 29 ? -3.021 21.922 3.365 1 88.44 29 GLY B CA 1
ATOM 960 C C . GLY B 1 29 ? -3.268 20.453 3.652 1 88.44 29 GLY B C 1
ATOM 961 O O . GLY B 1 29 ? -3.059 19.609 2.785 1 88.44 29 GLY B O 1
ATOM 962 N N . MET B 1 30 ? -3.717 20.141 4.801 1 88.94 30 MET B N 1
ATOM 963 C CA . MET B 1 30 ? -4.039 18.781 5.199 1 88.94 30 MET B CA 1
ATOM 964 C C . MET B 1 30 ? -5.141 18.203 4.316 1 88.94 30 MET B C 1
ATOM 966 O O . MET B 1 30 ? -5.066 17.047 3.898 1 88.94 30 MET B O 1
ATOM 970 N N . ARG B 1 31 ? -6.113 19.047 4.102 1 90.38 31 ARG B N 1
ATOM 971 C CA . ARG B 1 31 ? -7.223 18.578 3.271 1 90.38 31 ARG B CA 1
ATOM 972 C C . ARG B 1 31 ? -6.738 18.203 1.874 1 90.38 31 ARG B C 1
ATOM 974 O O . ARG B 1 31 ? -7.125 17.172 1.338 1 90.38 31 ARG B O 1
ATOM 981 N N . LYS B 1 32 ? -5.949 19.031 1.293 1 92.12 32 LYS B N 1
ATOM 982 C CA . LYS B 1 32 ? -5.406 18.766 -0.035 1 92.12 32 LYS B CA 1
ATOM 983 C C . LYS B 1 32 ? -4.559 17.5 -0.037 1 92.12 32 LYS B C 1
ATOM 985 O O . LYS B 1 32 ? -4.668 16.672 -0.945 1 92.12 32 LYS B O 1
ATOM 990 N N . TRP B 1 33 ? -3.771 17.422 0.899 1 93.12 33 TRP B N 1
ATOM 991 C CA . TRP B 1 33 ? -2.881 16.281 1.053 1 93.12 33 TRP B CA 1
ATOM 992 C C . TRP B 1 33 ? -3.676 14.992 1.182 1 93.12 33 TRP B C 1
ATOM 994 O O . TRP B 1 33 ? -3.359 13.992 0.529 1 93.12 33 TRP B O 1
ATOM 1004 N N . MET B 1 34 ? -4.703 15.008 1.963 1 92.31 34 MET B N 1
ATOM 1005 C CA . MET B 1 34 ? -5.535 13.828 2.186 1 92.31 34 MET B CA 1
ATOM 1006 C C . MET B 1 34 ? -6.25 13.414 0.903 1 92.31 34 MET B C 1
ATOM 1008 O O . MET B 1 34 ? -6.344 12.227 0.595 1 92.31 34 MET B O 1
ATOM 1012 N N . THR B 1 35 ? -6.703 14.445 0.265 1 94.31 35 THR B N 1
ATOM 1013 C CA . THR B 1 35 ? -7.383 14.156 -0.992 1 94.31 35 THR B CA 1
ATOM 1014 C C . THR B 1 35 ? -6.445 13.445 -1.964 1 94.31 35 THR B C 1
ATOM 1016 O O . THR B 1 35 ? -6.82 12.461 -2.596 1 94.31 35 THR B O 1
ATOM 1019 N N . GLN B 1 36 ? -5.25 13.953 -2.074 1 94.25 36 GLN B N 1
ATOM 1020 C CA . GLN B 1 36 ? -4.25 13.359 -2.955 1 94.25 36 GLN B CA 1
ATOM 1021 C C . GLN B 1 36 ? -3.891 11.945 -2.504 1 94.25 36 GLN B C 1
ATOM 1023 O O . GLN B 1 36 ? -3.744 11.047 -3.33 1 94.25 36 GLN B O 1
ATOM 1028 N N . ARG B 1 37 ? -3.775 11.812 -1.256 1 94.38 37 ARG B N 1
ATOM 1029 C CA . ARG B 1 37 ? -3.449 10.508 -0.689 1 94.38 37 ARG B CA 1
ATOM 1030 C C . ARG B 1 37 ? -4.555 9.5 -0.967 1 94.38 37 ARG B C 1
ATOM 1032 O O . ARG B 1 37 ? -4.281 8.367 -1.377 1 94.38 37 ARG B O 1
ATOM 1039 N N . VAL B 1 38 ? -5.812 9.914 -0.773 1 95.19 38 VAL B N 1
ATOM 1040 C CA . VAL B 1 38 ? -6.957 9.039 -1.01 1 95.19 38 VAL B CA 1
ATOM 1041 C C . VAL B 1 38 ? -7.004 8.641 -2.482 1 95.19 38 VAL B C 1
ATOM 1043 O O . VAL B 1 38 ? -7.219 7.469 -2.805 1 95.19 38 VAL B O 1
ATOM 1046 N N . LYS B 1 39 ? -6.781 9.57 -3.279 1 95.75 39 LYS B N 1
ATOM 1047 C CA . LYS B 1 39 ? -6.781 9.289 -4.715 1 95.75 39 LYS B CA 1
ATOM 1048 C C . LYS B 1 39 ? -5.691 8.281 -5.078 1 95.75 39 LYS B C 1
ATOM 1050 O O . LYS B 1 39 ? -5.949 7.32 -5.805 1 95.75 39 LYS B O 1
ATOM 1055 N N . SER B 1 40 ? -4.504 8.516 -4.637 1 95.75 40 SER B N 1
ATOM 1056 C CA . SER B 1 40 ? -3.369 7.633 -4.906 1 95.75 40 SER B CA 1
ATOM 1057 C C . SER B 1 40 ? -3.627 6.223 -4.383 1 95.75 40 SER B C 1
ATOM 1059 O O . SER B 1 40 ? -3.332 5.242 -5.062 1 95.75 40 SER B O 1
ATOM 1061 N N . ASP B 1 41 ? -4.164 6.066 -3.201 1 95.5 41 ASP B N 1
ATOM 1062 C CA . ASP B 1 41 ? -4.508 4.773 -2.617 1 95.5 41 ASP B CA 1
ATOM 1063 C C . ASP B 1 41 ? -5.516 4.027 -3.488 1 95.5 41 ASP B C 1
ATOM 1065 O O . ASP B 1 41 ? -5.367 2.826 -3.73 1 95.5 41 ASP B O 1
ATOM 1069 N N . ARG B 1 42 ? -6.496 4.75 -3.938 1 94.75 42 ARG B N 1
ATOM 1070 C CA . ARG B 1 42 ? -7.527 4.137 -4.766 1 94.75 42 ARG B CA 1
ATOM 1071 C C . ARG B 1 42 ? -6.953 3.662 -6.098 1 94.75 4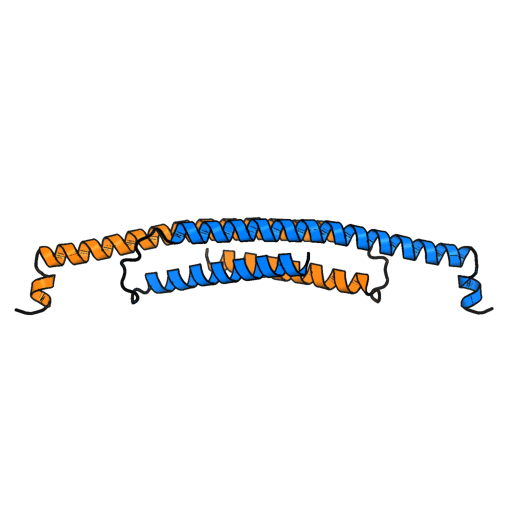2 ARG B C 1
ATOM 1073 O O . ARG B 1 42 ? -7.27 2.564 -6.559 1 94.75 42 ARG B O 1
ATOM 1080 N N . GLU B 1 43 ? -6.191 4.477 -6.699 1 95.56 43 GLU B N 1
ATOM 1081 C CA . GLU B 1 43 ? -5.566 4.121 -7.965 1 95.56 43 GLU B CA 1
ATOM 1082 C C . GLU B 1 43 ? -4.684 2.885 -7.816 1 95.56 43 GLU B C 1
ATOM 1084 O O . GLU B 1 43 ? -4.75 1.963 -8.633 1 95.56 43 GLU B O 1
ATOM 1089 N N . TYR B 1 44 ? -3.906 2.926 -6.828 1 97.06 44 TYR B N 1
ATOM 1090 C CA . TYR B 1 44 ? -3.02 1.787 -6.613 1 97.06 44 TYR B CA 1
ATOM 1091 C C . TYR B 1 44 ? -3.812 0.535 -6.262 1 97.06 44 TYR B C 1
ATOM 1093 O O . TYR B 1 44 ? -3.506 -0.559 -6.742 1 97.06 44 TYR B O 1
ATOM 1101 N N . ALA B 1 45 ? -4.82 0.644 -5.406 1 95.44 45 ALA B N 1
ATOM 1102 C CA . ALA B 1 45 ? -5.684 -0.495 -5.102 1 95.44 45 ALA B CA 1
ATOM 1103 C C . ALA B 1 45 ? -6.297 -1.073 -6.375 1 95.44 45 ALA B C 1
ATOM 1105 O O . ALA B 1 45 ? -6.398 -2.293 -6.523 1 95.44 45 ALA B O 1
ATOM 1106 N N . GLY B 1 46 ? -6.711 -0.147 -7.234 1 95.81 46 GLY B N 1
ATOM 1107 C CA . GLY B 1 46 ? -7.23 -0.579 -8.523 1 95.81 46 GLY B CA 1
ATOM 1108 C C . GLY B 1 46 ? -6.223 -1.367 -9.336 1 95.81 46 GLY B C 1
ATOM 1109 O O . GLY B 1 46 ? -6.566 -2.383 -9.945 1 95.81 46 GLY B O 1
ATOM 1110 N N . LEU B 1 47 ? -5.02 -0.876 -9.383 1 96 47 LEU B N 1
ATOM 1111 C CA . LEU B 1 47 ? -3.945 -1.572 -10.078 1 96 47 LEU B CA 1
ATOM 1112 C C . LEU B 1 47 ? -3.756 -2.979 -9.523 1 96 47 LEU B C 1
ATOM 1114 O O . LEU B 1 47 ? -3.668 -3.945 -10.281 1 96 47 LEU B O 1
ATOM 1118 N N . LEU B 1 48 ? -3.695 -3.133 -8.18 1 95.69 48 LEU B N 1
ATOM 1119 C CA . LEU B 1 48 ? -3.535 -4.43 -7.531 1 95.69 48 LEU B CA 1
ATOM 1120 C C . LEU B 1 48 ? -4.695 -5.359 -7.875 1 95.69 48 LEU B C 1
ATOM 1122 O O . LEU B 1 48 ? -4.488 -6.547 -8.133 1 95.69 48 LEU B O 1
ATOM 1126 N N . HIS B 1 49 ? -5.855 -4.766 -7.898 1 93.56 49 HIS B N 1
ATOM 1127 C CA . HIS B 1 49 ? -7.039 -5.543 -8.25 1 93.56 49 HIS B CA 1
ATOM 1128 C C . HIS B 1 49 ? -6.938 -6.09 -9.672 1 93.56 49 HIS B C 1
ATOM 1130 O O . HIS B 1 49 ? -7.227 -7.266 -9.906 1 93.56 49 HIS B O 1
ATOM 1136 N N . HIS B 1 50 ? -6.535 -5.277 -10.57 1 93.69 50 HIS B N 1
ATOM 1137 C CA . HIS B 1 50 ? -6.34 -5.695 -11.953 1 93.69 50 HIS B CA 1
ATOM 1138 C C . HIS B 1 50 ? -5.289 -6.793 -12.055 1 93.69 50 HIS B C 1
ATOM 1140 O O . HIS B 1 50 ? -5.469 -7.766 -12.789 1 93.69 50 HIS B O 1
ATOM 1146 N N . MET B 1 51 ? -4.176 -6.66 -11.359 1 93.12 51 MET B N 1
ATOM 1147 C CA . MET B 1 51 ? -3.115 -7.664 -11.352 1 93.12 51 MET B CA 1
ATOM 1148 C C . MET B 1 51 ? -3.643 -9.008 -10.859 1 93.12 51 MET B C 1
ATOM 1150 O O . MET B 1 51 ? -3.293 -10.055 -11.414 1 93.12 51 MET B O 1
ATOM 1154 N N . LEU B 1 52 ? -4.445 -8.961 -9.852 1 92.88 52 LEU B N 1
ATOM 1155 C CA . LEU B 1 52 ? -5.012 -10.18 -9.289 1 92.88 52 LEU B CA 1
ATOM 1156 C C . LEU B 1 52 ? -5.938 -10.867 -10.289 1 92.88 52 LEU B C 1
ATOM 1158 O O . LEU B 1 52 ? -5.973 -12.094 -10.375 1 92.88 52 LEU B O 1
ATOM 1162 N N . GLN B 1 53 ? -6.559 -10.078 -11.094 1 90.69 53 GLN B N 1
ATOM 1163 C CA . GLN B 1 53 ? -7.453 -10.617 -12.117 1 90.69 53 GLN B CA 1
ATOM 1164 C C . GLN B 1 53 ? -6.66 -11.266 -13.25 1 90.69 53 GLN B C 1
ATOM 1166 O O . GLN B 1 53 ? -7.074 -12.297 -13.789 1 90.69 53 GLN B O 1
ATOM 1171 N N . ASP B 1 54 ? -5.617 -10.727 -13.523 1 83.62 54 ASP B N 1
ATOM 1172 C CA . ASP B 1 54 ? -4.754 -11.227 -14.586 1 83.62 54 ASP B CA 1
ATOM 1173 C C . ASP B 1 54 ? -4.074 -12.531 -14.18 1 83.62 54 ASP B C 1
ATOM 1175 O O . ASP B 1 54 ? -3.656 -13.312 -15.031 1 83.62 54 ASP B O 1
ATOM 1179 N N . SER B 1 55 ? -3.889 -12.828 -12.867 1 80.75 55 SER B N 1
ATOM 1180 C CA . SER B 1 55 ? -3.217 -14.008 -12.344 1 80.75 55 SER B CA 1
ATOM 1181 C C . SER B 1 55 ? -4.082 -15.258 -12.508 1 80.75 55 SER B C 1
ATOM 1183 O O . SER B 1 55 ? -3.576 -16.375 -12.484 1 80.75 55 SER B O 1
ATOM 1185 N N . GLY B 1 56 ? -5.441 -15.219 -12.586 1 70.38 56 GLY B N 1
ATOM 1186 C CA . GLY B 1 56 ? -6.375 -16.328 -12.594 1 70.38 56 GLY B CA 1
ATOM 1187 C C . GLY B 1 56 ? -6.355 -17.109 -13.891 1 70.38 56 GLY B C 1
ATOM 1188 O O . GLY B 1 56 ? -6.883 -18.219 -13.961 1 70.38 56 GLY B O 1
ATOM 1189 N N . GLY B 1 57 ? -5.949 -16.578 -14.961 1 65.56 57 GLY B N 1
ATOM 1190 C CA . GLY B 1 57 ? -6.004 -17.328 -16.203 1 65.56 57 GLY B CA 1
ATOM 1191 C C . GLY B 1 57 ? -4.953 -18.406 -16.312 1 65.56 57 GLY B C 1
ATOM 1192 O O . GLY B 1 57 ? -4.965 -19.219 -17.25 1 65.56 57 GLY B O 1
ATOM 1193 N N . GLN B 1 58 ? -4.055 -18.422 -15.422 1 58.94 58 GLN B N 1
ATOM 1194 C CA . GLN B 1 58 ? -3.021 -19.453 -15.539 1 58.94 58 GLN B CA 1
ATOM 1195 C C . GLN B 1 58 ? -3.441 -20.734 -14.836 1 58.94 58 GLN B C 1
ATOM 1197 O O . GLN B 1 58 ? -3.998 -20.703 -13.734 1 58.94 58 GLN B O 1
ATOM 1202 N N . SER B 1 59 ? -3.941 -21.781 -15.586 1 57.41 59 SER B N 1
ATOM 1203 C CA . SER B 1 59 ? -4.301 -23.125 -15.133 1 57.41 59 SER B CA 1
ATOM 1204 C C . SER B 1 59 ? -3.227 -23.703 -14.211 1 57.41 59 SER B C 1
ATOM 1206 O O . SER B 1 59 ? -2.068 -23.828 -14.609 1 57.41 59 SER B O 1
ATOM 1208 N N . TRP B 1 60 ? -3.328 -23.5 -12.953 1 59.59 60 TRP B N 1
ATOM 1209 C CA . TRP B 1 60 ? -2.395 -24.047 -11.977 1 59.59 60 TRP B CA 1
ATOM 1210 C C . TRP B 1 60 ? -2.506 -25.578 -11.914 1 59.59 60 TRP B C 1
ATOM 1212 O O . TRP B 1 60 ? -3.533 -26.109 -11.492 1 59.59 60 TRP B O 1
ATOM 1222 N N . SER B 1 61 ? -2.344 -26.047 -13.016 1 59.34 61 SER B N 1
ATOM 1223 C CA . SER B 1 61 ? -2.459 -27.5 -13.078 1 59.34 61 SER B CA 1
ATOM 1224 C C . SER B 1 61 ? -1.657 -28.172 -11.961 1 59.34 61 SER B C 1
ATOM 1226 O O . SER B 1 61 ? -1.633 -29.391 -11.859 1 59.34 61 SER B O 1
ATOM 1228 N N . SER B 1 62 ? -0.642 -27.438 -11.469 1 60.25 62 SER B N 1
ATOM 1229 C CA . SER B 1 62 ? 0.123 -28.266 -10.547 1 60.25 62 SER B CA 1
ATOM 1230 C C . SER B 1 62 ? -0.653 -28.531 -9.266 1 60.25 62 SER B C 1
ATOM 1232 O O . SER B 1 62 ? -1.508 -27.734 -8.875 1 60.25 62 SER B O 1
ATOM 1234 N N . GLY B 1 63 ? -0.82 -29.734 -8.984 1 60.09 63 GLY B N 1
ATOM 1235 C CA . GLY B 1 63 ? -1.478 -30.188 -7.766 1 60.09 63 GLY B CA 1
ATOM 1236 C C . GLY B 1 63 ? -1.246 -29.266 -6.586 1 60.09 63 GLY B C 1
ATOM 1237 O O . GLY B 1 63 ? -0.265 -28.516 -6.559 1 60.09 63 GLY B O 1
ATOM 1238 N N . PRO B 1 64 ? -2.303 -29.016 -5.859 1 62.09 64 PRO B N 1
ATOM 1239 C CA . PRO B 1 64 ? -2.268 -28.156 -4.68 1 62.09 64 PRO B CA 1
ATOM 1240 C C . PRO B 1 64 ? -1.028 -28.375 -3.816 1 62.09 64 PRO B C 1
ATOM 1242 O O . PRO B 1 64 ? -0.607 -27.469 -3.088 1 62.09 64 PRO B O 1
ATOM 1245 N N . ASP B 1 65 ? -0.494 -29.5 -4.066 1 69.38 65 ASP B N 1
ATOM 1246 C CA . ASP B 1 65 ? 0.608 -29.859 -3.18 1 69.38 65 ASP B CA 1
ATOM 1247 C C . ASP B 1 65 ? 1.938 -29.328 -3.719 1 69.38 65 ASP B C 1
ATOM 1249 O O . ASP B 1 65 ? 2.975 -29.469 -3.064 1 69.38 65 ASP B O 1
ATOM 1253 N N . SER B 1 66 ? 1.88 -28.75 -4.832 1 78.44 66 SER B N 1
ATOM 1254 C CA . SER B 1 66 ? 3.127 -28.266 -5.414 1 78.44 66 SER B CA 1
ATOM 1255 C C . SER B 1 66 ? 3.639 -27.031 -4.672 1 78.44 66 SER B C 1
ATOM 1257 O O . SER B 1 66 ? 2.854 -26.172 -4.289 1 78.44 66 SER B O 1
ATOM 1259 N N . HIS B 1 67 ? 4.871 -27.047 -4.242 1 83 67 HIS B N 1
ATOM 1260 C CA . HIS B 1 67 ? 5.508 -25.922 -3.582 1 83 67 HIS B CA 1
ATOM 1261 C C . HIS B 1 67 ? 5.281 -24.625 -4.363 1 83 67 HIS B C 1
ATOM 1263 O O . HIS B 1 67 ? 5.074 -23.562 -3.773 1 83 67 HIS B O 1
ATOM 1269 N N . VAL B 1 68 ? 5.254 -24.719 -5.637 1 84.44 68 VAL B N 1
ATOM 1270 C CA . VAL B 1 68 ? 5.082 -23.562 -6.508 1 84.44 68 VAL B CA 1
ATOM 1271 C C . VAL B 1 68 ? 3.67 -23 -6.355 1 84.44 68 VAL B C 1
ATOM 1273 O O . VAL B 1 68 ? 3.482 -21.797 -6.23 1 84.44 68 VAL B O 1
ATOM 1276 N N . SER B 1 69 ? 2.791 -23.938 -6.305 1 83.5 69 SER B N 1
ATOM 1277 C CA . SER B 1 69 ? 1.399 -23.531 -6.141 1 83.5 69 SER B CA 1
ATOM 1278 C C . SER B 1 69 ? 1.174 -22.859 -4.793 1 83.5 69 SER B C 1
ATOM 1280 O O . SER B 1 69 ? 0.427 -21.875 -4.699 1 83.5 69 SER B O 1
ATOM 1282 N N . GLN B 1 70 ? 1.815 -23.312 -3.816 1 84.88 70 GLN B N 1
ATOM 1283 C CA . GLN B 1 70 ? 1.688 -22.75 -2.48 1 84.88 70 GLN B CA 1
ATOM 1284 C C . GLN B 1 70 ? 2.271 -21.344 -2.424 1 84.88 70 GLN B C 1
ATOM 1286 O O . GLN B 1 70 ? 1.671 -20.438 -1.841 1 84.88 70 GLN B O 1
ATOM 1291 N N . SER B 1 71 ? 3.379 -21.234 -2.994 1 87.25 71 SER B N 1
ATOM 1292 C CA . SER B 1 71 ? 4.012 -19.922 -3.031 1 87.25 71 SER B CA 1
ATOM 1293 C C . SER B 1 71 ? 3.16 -18.922 -3.799 1 87.25 71 SER B C 1
ATOM 1295 O O . SER B 1 71 ? 3.039 -17.766 -3.395 1 87.25 71 SER B O 1
ATOM 1297 N N . TRP B 1 72 ? 2.607 -19.328 -4.809 1 88.25 72 TRP B N 1
ATOM 1298 C CA . TRP B 1 72 ? 1.741 -18.484 -5.617 1 88.25 72 TRP B CA 1
ATOM 1299 C C . TRP B 1 72 ? 0.52 -18.031 -4.824 1 88.25 72 TRP B C 1
ATOM 1301 O O . TRP B 1 72 ? 0.155 -16.859 -4.844 1 88.25 72 TRP B O 1
ATOM 1311 N N . ALA B 1 73 ? -0.014 -18.984 -4.176 1 87.5 73 ALA B N 1
ATOM 1312 C CA . ALA B 1 73 ? -1.182 -18.688 -3.35 1 87.5 73 ALA B CA 1
ATOM 1313 C C . ALA B 1 73 ? -0.853 -17.641 -2.289 1 87.5 73 ALA B C 1
ATOM 1315 O O . ALA B 1 73 ? -1.651 -16.734 -2.031 1 87.5 73 ALA B O 1
ATOM 1316 N N . GLU B 1 74 ? 0.291 -17.734 -1.729 1 89.75 74 GLU B N 1
ATOM 1317 C CA . GLU B 1 74 ? 0.722 -16.797 -0.701 1 89.75 74 GLU B CA 1
ATOM 1318 C C . GLU B 1 74 ? 0.914 -15.391 -1.278 1 89.75 74 GLU B C 1
ATOM 1320 O O . GLU B 1 74 ? 0.459 -14.406 -0.695 1 89.75 74 GLU B O 1
ATOM 1325 N N . ILE B 1 75 ? 1.507 -15.336 -2.357 1 90.19 75 ILE B N 1
ATOM 1326 C CA . ILE B 1 75 ? 1.804 -14.055 -2.992 1 90.19 75 ILE B CA 1
ATOM 1327 C C . ILE B 1 75 ? 0.502 -13.359 -3.385 1 90.19 75 ILE B C 1
ATOM 1329 O O . ILE B 1 75 ? 0.329 -12.164 -3.133 1 90.19 75 ILE B O 1
ATOM 1333 N N . THR B 1 76 ? -0.375 -14.07 -3.953 1 91.69 76 THR B N 1
ATOM 1334 C CA . THR B 1 76 ? -1.636 -13.477 -4.383 1 91.69 76 THR B CA 1
ATOM 1335 C C . THR B 1 76 ? -2.488 -13.086 -3.182 1 91.69 76 THR B C 1
ATOM 1337 O O . THR B 1 76 ? -3.168 -12.055 -3.203 1 91.69 76 THR B O 1
ATOM 1340 N N . SER B 1 77 ? -2.406 -13.898 -2.16 1 93.56 77 SER B N 1
ATOM 1341 C CA . SER B 1 77 ? -3.139 -13.578 -0.938 1 93.56 77 SER B CA 1
ATOM 1342 C C . SER B 1 77 ? -2.635 -12.281 -0.312 1 93.56 77 SER B C 1
ATOM 1344 O O . SER B 1 77 ? -3.43 -11.445 0.123 1 93.56 77 SER B O 1
ATOM 1346 N N . GLN B 1 78 ? -1.35 -12.109 -0.296 1 91.38 78 GLN B N 1
ATOM 1347 C CA . GLN B 1 78 ? -0.746 -10.891 0.233 1 91.38 78 GLN B CA 1
ATOM 1348 C C . GLN B 1 78 ? -1.148 -9.672 -0.595 1 91.38 78 GLN B C 1
ATOM 1350 O O . GLN B 1 78 ? -1.378 -8.594 -0.048 1 91.38 78 GLN B O 1
ATOM 1355 N N . THR B 1 79 ? -1.203 -9.875 -1.779 1 93.69 79 THR B N 1
ATOM 1356 C CA . THR B 1 79 ? -1.604 -8.789 -2.67 1 93.69 79 THR B CA 1
ATOM 1357 C C . THR B 1 79 ? -3.062 -8.406 -2.438 1 93.69 79 THR B C 1
ATOM 1359 O O . THR B 1 79 ? -3.402 -7.227 -2.402 1 93.69 79 THR B O 1
ATOM 1362 N N . GLU B 1 80 ? -3.867 -9.391 -2.279 1 93.62 80 GLU B N 1
ATOM 1363 C CA . GLU B 1 80 ? -5.277 -9.141 -1.99 1 93.62 80 GLU B CA 1
ATOM 1364 C C . GLU B 1 80 ? -5.441 -8.383 -0.677 1 93.62 80 GLU B C 1
ATOM 1366 O O . GLU B 1 80 ? -6.238 -7.445 -0.592 1 93.62 80 GLU B O 1
ATOM 1371 N N . MET B 1 81 ? -4.711 -8.828 0.31 1 93.12 81 MET B N 1
ATOM 1372 C CA . MET B 1 81 ? -4.766 -8.172 1.612 1 93.12 81 MET B CA 1
ATOM 1373 C C . MET B 1 81 ? -4.336 -6.711 1.503 1 93.12 81 MET B C 1
ATOM 1375 O O . MET B 1 81 ? -4.984 -5.824 2.057 1 93.12 81 MET B O 1
ATOM 1379 N N . LEU B 1 82 ? -3.314 -6.5 0.79 1 92.94 82 LEU B N 1
ATOM 1380 C CA . LEU B 1 82 ? -2.836 -5.137 0.601 1 92.94 82 LEU B CA 1
ATOM 1381 C C . LEU B 1 82 ? -3.885 -4.285 -0.105 1 92.94 82 LEU B C 1
ATOM 1383 O O . LEU B 1 82 ? -4.137 -3.145 0.294 1 92.94 82 LEU B O 1
ATOM 1387 N N . SER B 1 83 ? -4.438 -4.77 -1.121 1 94.31 83 SER B N 1
ATOM 1388 C CA . SER B 1 83 ? -5.488 -4.062 -1.85 1 94.31 83 SER B CA 1
ATOM 1389 C C . SER B 1 83 ? -6.633 -3.67 -0.925 1 94.31 83 SER B C 1
ATOM 1391 O O . SER B 1 83 ? -7.121 -2.537 -0.976 1 94.31 83 SER B O 1
ATOM 1393 N N . ARG B 1 84 ? -7.02 -4.555 -0.092 1 93.38 84 ARG B N 1
ATOM 1394 C CA . ARG B 1 84 ? -8.109 -4.301 0.849 1 93.38 84 ARG B CA 1
ATOM 1395 C C . ARG B 1 84 ? -7.73 -3.209 1.843 1 93.38 84 ARG B C 1
ATOM 1397 O O . ARG B 1 84 ? -8.539 -2.324 2.137 1 93.38 84 ARG B O 1
ATOM 1404 N N . VAL B 1 85 ? -6.594 -3.346 2.35 1 91.31 85 VAL B N 1
ATOM 1405 C CA . VAL B 1 85 ? -6.113 -2.377 3.33 1 91.31 85 VAL B CA 1
ATOM 1406 C C . VAL B 1 85 ? -6.09 -0.982 2.709 1 91.31 85 VAL B C 1
ATOM 1408 O O . VAL B 1 85 ? -6.516 -0.01 3.334 1 91.31 85 VAL B O 1
ATOM 1411 N N . LEU B 1 86 ? -5.578 -0.903 1.487 1 93.94 86 LEU B N 1
ATOM 1412 C CA . LEU B 1 86 ? -5.504 0.379 0.796 1 93.94 86 LEU B CA 1
ATOM 1413 C C . LEU B 1 86 ? -6.898 0.945 0.546 1 93.94 86 LEU B C 1
ATOM 1415 O O . LEU B 1 86 ? -7.125 2.145 0.718 1 93.94 86 LEU B O 1
ATOM 1419 N N . ARG B 1 87 ? -7.871 0.14 0.174 1 92.25 87 ARG B N 1
ATOM 1420 C CA . ARG B 1 87 ? -9.25 0.566 -0.048 1 92.25 87 ARG B CA 1
ATOM 1421 C C . ARG B 1 87 ? -9.883 1.058 1.248 1 92.25 87 ARG B C 1
ATOM 1423 O O . ARG B 1 87 ? -10.531 2.107 1.27 1 92.25 87 ARG B O 1
ATOM 1430 N N . GLN B 1 88 ? -9.625 0.28 2.27 1 90.44 88 GLN B N 1
ATOM 1431 C CA . GLN B 1 88 ? -10.172 0.653 3.568 1 90.44 88 GLN B CA 1
ATOM 1432 C C . GLN B 1 88 ? -9.594 1.981 4.051 1 90.44 88 GLN B C 1
ATOM 1434 O O . GLN B 1 88 ? -10.32 2.816 4.598 1 90.44 88 GLN B O 1
ATOM 1439 N N . HIS B 1 89 ? -8.344 2.123 3.836 1 86.5 89 HIS B N 1
ATOM 1440 C CA . HIS B 1 89 ? -7.691 3.367 4.227 1 86.5 89 HIS B CA 1
ATOM 1441 C C . HIS B 1 89 ? -8.273 4.555 3.461 1 86.5 89 HIS B C 1
ATOM 1443 O O . HIS B 1 89 ? -8.523 5.609 4.047 1 86.5 89 HIS B O 1
ATOM 1449 N N . ALA B 1 90 ? -8.414 4.395 2.186 1 89.31 90 ALA B N 1
ATOM 1450 C CA . ALA B 1 90 ? -9.008 5.449 1.362 1 89.31 90 ALA B CA 1
ATOM 1451 C C . ALA B 1 90 ? -10.398 5.816 1.856 1 89.31 90 ALA B C 1
ATOM 1453 O O . ALA B 1 90 ? -10.773 6.992 1.869 1 89.31 90 ALA B O 1
ATOM 1454 N N . GLU B 1 91 ? -11.094 4.797 2.291 1 88.25 91 GLU B N 1
ATOM 1455 C CA . GLU B 1 91 ? -12.438 5.02 2.801 1 88.25 91 GLU B CA 1
ATOM 1456 C C . GLU B 1 91 ? -12.414 5.742 4.141 1 88.25 91 GLU B C 1
ATOM 1458 O O . GLU B 1 91 ? -13.25 6.605 4.406 1 88.25 91 GLU B O 1
ATOM 1463 N N . ASP B 1 92 ? -11.445 5.461 4.988 1 85.5 92 ASP B N 1
ATOM 1464 C CA . ASP B 1 92 ? -11.336 6.066 6.309 1 85.5 92 ASP B CA 1
ATOM 1465 C C . ASP B 1 92 ? -10.906 7.527 6.207 1 85.5 92 ASP B C 1
ATOM 1467 O O . ASP B 1 92 ? -11.289 8.352 7.043 1 85.5 92 ASP B O 1
ATOM 1471 N N . LEU B 1 93 ? -10.078 7.887 5.219 1 81.94 93 LEU B N 1
ATOM 1472 C CA . LEU B 1 93 ? -9.562 9.242 5.055 1 81.94 93 LEU B CA 1
ATOM 1473 C C . LEU B 1 93 ? -10.555 10.109 4.293 1 81.94 93 LEU B C 1
ATOM 1475 O O . LEU B 1 93 ? -10.445 11.344 4.301 1 81.94 93 LEU B O 1
ATOM 1479 N N . ASN B 1 94 ? -11.438 9.484 3.586 1 74.25 94 ASN B N 1
ATOM 1480 C CA . ASN B 1 94 ? -12.453 10.234 2.863 1 74.25 94 ASN B CA 1
ATOM 1481 C C . ASN B 1 94 ? -13.57 10.711 3.797 1 74.25 94 ASN B C 1
ATOM 1483 O O . ASN B 1 94 ? -14.141 11.781 3.594 1 74.25 94 ASN B O 1
#

Sequence (188 aa):
MGFSSELCSPRGHGAVQQMQEAELRLLEGMRKWMTQRVKSDREYAGLLHHMLQDSGGQSWSSGPDSHVSQSWAEITSQTEMLSRVLRQHAEDLNMGFSSELCSPRGHGAVQQMQEAELRLLEGMRKWMTQRVKSDREYAGLLHHMLQDSGGQSWSSGPDSHVSQSWAEITSQTEMLSRVLRQHAEDLN

Solvent-accessible surface area (backbone atoms only — not comparable to full-atom values): 10044 Å² total; per-residue (Å²): 135,54,74,62,50,53,47,67,28,75,67,28,45,49,52,52,49,52,49,52,50,38,43,50,52,45,51,51,52,48,51,55,50,45,51,52,49,32,51,51,31,45,53,50,25,48,50,46,51,51,53,57,58,66,59,66,76,58,68,71,68,50,53,81,80,34,68,65,50,46,52,50,52,50,53,53,49,52,46,50,51,48,28,49,51,32,45,51,48,28,59,72,73,101,134,54,75,62,52,52,47,68,27,75,67,26,45,47,51,53,49,52,50,53,50,38,42,50,53,45,51,52,52,48,50,53,51,45,53,52,49,31,49,52,30,44,52,50,23,49,50,47,50,51,53,57,59,66,58,66,74,59,70,70,66,49,53,81,78,33,69,66,48,48,52,49,52,51,54,54,49,51,47,51,50,50,27,48,52,31,45,51,48,27,60,72,72,101

Secondary structure (DSSP, 8-state):
--HHHHHHSHHHHHHHHHHHHHHHHHHHHHHHHHHHHHHHHHHHHHHHHHHHHHHTTS---S-TT-HHHHHHHHHHHHHHHHHHHHHHHHHHH-/--HHHHHHSHHHHHHHHHHHHHHHHHHHHHHHHHHHHHHHHHHHHHHHHHHHHHHTTS---S-TT-HHHHHHHHHHHHHHHHHHHHHHHHHHH-

Foldseek 3Di:
DDPVVCCVDPVNVVVVVVVVVVVVVVVVVVVVVLVVLLVVLLVVLVVLVVVLVVLPPDPCPPPCVDPVVVVVVVVNVVSNVSSVVSNVVSVVSD/DDPVVCCVDPVNVVVVVVVVVVVVVVVVVVLVVLVVLLVVLLVVLVVLVVVLVVLPVPPCPPPCPDPVNVVVVVVNVVSNVSSVVSNVSSVVSD

pLDDT: mean 83.33, std 12.11, range [45.72, 97.06]